Protein AF-A0A7G9YZ78-F1 (afdb_monom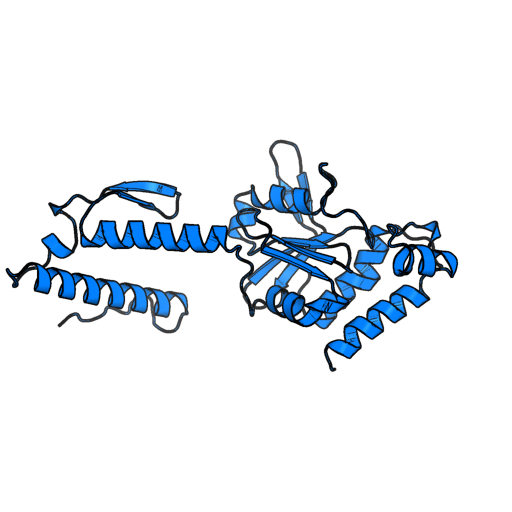er_lite)

pLDDT: mean 91.45, std 8.35, range [45.81, 98.75]

Sequence (256 aa):
MNPANIVDYLIKDIKERLTLDGKNKVFEEGKELRSEFMNEKVEPEAFTREFMIDKILDALRLEKLPEKSFETPSGYRSVDYGIKGKGHMFLIEAKPLNADLFEKGKEGAVNQIKGLFKLAEVKENYDFGVASDGLRWVFIDKRGKIVDDLKLVEDFEKIKEFSVGKERVVSAETEEEISKKFYDWYNALLHGGRYKDHKNKLKTVSEADCLVSNVRGVTDLDEKEQIAQVVMNRLIFIKFLQSKGIIGEDYTPIFV

Secondary structure (DSSP, 8-state):
--HHHHHHHHHHHHHHHB-HHHHIIIIIS-PPP-GGGBSS---HHHHHIIIIIHHHHHHHT-EEEPPEEEEETTEEEEESEEEEETTEEEEEEE-STT--TT-SSTT-HHHHHHHHTTSHHHHHH-SEEEEE-SSEEEEEETTS-EEEEEEHHHHHHHHHHHHTTSS----HHHHHHHHHHHHHHHHHHHH-EEEE-TTS-EEEE-TTTSHHHH--S---HHHHHHHHHHHHHHHHHHHHHHHTTSS-TT------

Organism: NCBI:txid2759912

Foldseek 3Di:
DPLLVQVVVLLVVVLVQFDPVLNCCCPVVLHFDDLNRGPHRDHQQVCLVPSFVVSLCVVLVKDWDPWDWDDDPVGIQIFPTWIDADVFIETEHEDGRSDQCVPVDCPRRLNSQLVLLVDPVCLVHHAWYWYDPSQWTFIAGSNSHTADIDGCNPQVVVVSCPRNVVDGRAHPVRVVVVVVQVVQVLCCQAQWDWGQDPVRDIDTDHRCRHQLNVDPPDDDSVVSSVVSVVVVVVVVVVVVCCVVVVDDPPDDDDDD

Structure (mmCIF, N/CA/C/O backbone):
data_AF-A0A7G9YZ78-F1
#
_entry.id   AF-A0A7G9YZ78-F1
#
loop_
_atom_site.group_PDB
_atom_site.id
_atom_site.type_symbol
_atom_site.label_atom_id
_atom_site.label_alt_id
_atom_site.label_comp_id
_atom_site.label_asym_id
_atom_site.label_entity_id
_atom_site.label_seq_id
_atom_site.pdbx_PDB_ins_code
_atom_site.Cartn_x
_atom_site.Cartn_y
_atom_site.Cartn_z
_atom_site.occupancy
_atom_site.B_iso_or_equiv
_atom_site.auth_seq_id
_atom_site.auth_comp_id
_atom_site.auth_asym_id
_atom_site.auth_atom_id
_atom_site.pdbx_PDB_model_num
ATOM 1 N N . MET A 1 1 ? -5.222 -24.140 7.555 1.00 45.81 1 MET A N 1
ATOM 2 C CA . MET A 1 1 ? -6.467 -23.420 7.896 1.00 45.81 1 MET A CA 1
ATOM 3 C C . MET A 1 1 ? -6.993 -22.770 6.632 1.00 45.81 1 MET A C 1
ATOM 5 O O . MET A 1 1 ? -6.192 -22.219 5.889 1.00 45.81 1 MET A O 1
ATOM 9 N N . ASN A 1 2 ? -8.289 -22.912 6.355 1.00 53.03 2 ASN A N 1
ATOM 10 C CA . ASN A 1 2 ? -8.950 -22.272 5.215 1.00 53.03 2 ASN A CA 1
ATOM 11 C C . ASN A 1 2 ? -9.023 -20.746 5.470 1.00 53.03 2 ASN A C 1
ATOM 13 O O . ASN A 1 2 ? -9.426 -20.387 6.575 1.00 53.03 2 ASN A O 1
ATOM 17 N N . PRO A 1 3 ? -8.639 -19.868 4.525 1.00 54.22 3 PRO A N 1
ATOM 18 C CA . PRO A 1 3 ? -8.661 -18.409 4.690 1.00 54.22 3 PRO A CA 1
ATOM 19 C C . PRO A 1 3 ? -9.992 -17.828 5.176 1.00 54.22 3 PRO A C 1
ATOM 21 O O . PRO A 1 3 ? -9.994 -16.997 6.074 1.00 54.22 3 PRO A O 1
ATOM 24 N N . ALA A 1 4 ? -11.127 -18.338 4.690 1.00 57.94 4 ALA A N 1
ATOM 25 C CA . ALA A 1 4 ? -12.450 -17.909 5.162 1.00 57.94 4 ALA A CA 1
ATOM 26 C C . ALA A 1 4 ? -12.633 -18.108 6.682 1.00 57.94 4 ALA A C 1
ATOM 28 O O . ALA A 1 4 ? -13.276 -17.315 7.355 1.00 57.94 4 ALA A O 1
ATOM 29 N N . ASN A 1 5 ? -11.978 -19.121 7.253 1.00 77.56 5 ASN A N 1
ATOM 30 C CA . ASN A 1 5 ? -12.105 -19.452 8.668 1.00 77.56 5 ASN A CA 1
ATOM 31 C C . ASN A 1 5 ? -11.335 -18.479 9.579 1.00 77.56 5 ASN A C 1
ATOM 33 O O . ASN A 1 5 ? -11.607 -18.425 10.774 1.00 77.56 5 ASN A O 1
ATOM 37 N N . ILE A 1 6 ? -10.360 -17.723 9.050 1.00 86.38 6 ILE A N 1
ATOM 38 C CA . ILE A 1 6 ? -9.589 -16.798 9.889 1.00 86.38 6 ILE A CA 1
ATOM 39 C C . ILE A 1 6 ? -10.306 -15.474 10.094 1.00 86.38 6 ILE A C 1
ATOM 41 O O . ILE A 1 6 ? -10.366 -14.993 11.220 1.00 86.38 6 ILE A O 1
ATOM 45 N N . VAL A 1 7 ? -10.883 -14.914 9.031 1.00 91.31 7 VAL A N 1
ATOM 46 C CA . VAL A 1 7 ? -11.595 -13.640 9.124 1.00 91.31 7 VAL A CA 1
ATOM 47 C C . VAL A 1 7 ? -12.834 -13.811 9.995 1.00 91.31 7 VAL A C 1
ATOM 49 O O . VAL A 1 7 ? -13.008 -13.050 10.941 1.00 91.31 7 VAL A O 1
ATOM 52 N N . ASP A 1 8 ? -13.619 -14.869 9.776 1.00 91.75 8 ASP A N 1
ATOM 53 C CA . ASP A 1 8 ? -14.795 -15.166 10.602 1.00 91.75 8 ASP A CA 1
ATOM 54 C C . ASP A 1 8 ? -14.437 -15.326 12.086 1.00 91.75 8 ASP A C 1
ATOM 56 O O . ASP A 1 8 ? -15.127 -14.796 12.961 1.00 91.75 8 ASP A O 1
ATOM 60 N N . TYR A 1 9 ? -13.331 -16.020 12.381 1.00 92.75 9 TYR A N 1
ATOM 61 C CA . TYR A 1 9 ? -12.838 -16.177 13.747 1.00 92.75 9 TYR A CA 1
ATOM 62 C C . TYR A 1 9 ? -12.438 -14.835 14.373 1.00 92.75 9 TYR A C 1
ATOM 64 O O . TYR A 1 9 ? -12.823 -14.562 15.508 1.00 92.75 9 TYR A O 1
ATOM 72 N N . LEU A 1 10 ? -11.708 -13.987 13.641 1.00 93.62 10 LEU A N 1
ATOM 73 C CA . LEU A 1 10 ? -11.282 -12.673 14.129 1.00 93.62 10 LEU A CA 1
ATOM 74 C C . LEU A 1 10 ? -12.476 -11.759 14.396 1.00 93.62 10 LEU A C 1
ATOM 76 O O . LEU A 1 10 ? -12.582 -11.187 15.477 1.00 93.62 10 LEU A O 1
ATOM 80 N N . ILE A 1 11 ? -13.421 -11.678 13.458 1.00 95.00 11 ILE A N 1
ATOM 81 C CA . ILE A 1 11 ? -14.634 -10.875 13.634 1.00 95.00 11 ILE A CA 1
ATOM 82 C C . ILE A 1 11 ? -15.436 -11.367 14.842 1.00 95.00 11 ILE A C 1
ATOM 84 O O . ILE A 1 11 ? -15.957 -10.556 15.613 1.00 95.00 11 ILE A O 1
ATOM 88 N N . LYS A 1 12 ? -15.522 -12.687 15.042 1.00 95.44 12 LYS A N 1
ATOM 89 C CA . LYS A 1 12 ? -16.182 -13.262 16.214 1.00 95.44 12 LYS A CA 1
ATOM 90 C C . LYS A 1 12 ? -15.465 -12.892 17.520 1.00 95.44 12 LYS A C 1
ATOM 92 O O . LYS A 1 12 ? -16.142 -12.433 18.438 1.00 95.44 12 LYS A O 1
ATOM 97 N N . ASP A 1 13 ? -14.141 -13.041 17.592 1.00 94.81 13 ASP A N 1
ATOM 98 C CA . ASP A 1 13 ? -13.341 -12.686 18.778 1.00 94.81 13 ASP A CA 1
ATOM 99 C C . ASP A 1 13 ? -13.491 -11.197 19.128 1.00 94.81 13 ASP A C 1
ATOM 101 O O . ASP A 1 13 ? -13.764 -10.855 20.278 1.00 94.81 13 ASP A O 1
ATOM 105 N N . ILE A 1 14 ? -13.439 -10.303 18.133 1.00 95.62 14 ILE A N 1
ATOM 106 C CA . ILE A 1 14 ? -13.679 -8.870 18.355 1.00 95.62 14 ILE A CA 1
ATOM 107 C C . ILE A 1 14 ? -15.070 -8.622 18.906 1.00 95.62 14 ILE A C 1
ATOM 109 O O . ILE A 1 14 ? -15.209 -7.909 19.898 1.00 95.62 14 ILE A O 1
ATOM 113 N N . LYS A 1 15 ? -16.106 -9.214 18.296 1.00 96.44 15 LYS A N 1
ATOM 114 C CA . LYS A 1 15 ? -17.472 -9.063 18.799 1.00 96.44 15 LYS A CA 1
ATOM 115 C C . LYS A 1 15 ? -17.529 -9.476 20.267 1.00 96.44 15 LYS A C 1
ATOM 117 O O . LYS A 1 15 ? -18.079 -8.728 21.063 1.00 96.44 15 LYS A O 1
ATOM 122 N N . GLU A 1 16 ? -16.943 -10.601 20.663 1.00 97.12 16 GLU A N 1
ATOM 123 C CA . GLU A 1 16 ? -16.943 -11.066 22.060 1.00 97.12 16 GLU A CA 1
ATOM 124 C C . GLU A 1 16 ? -16.272 -10.091 23.048 1.00 97.12 16 GLU A C 1
ATOM 126 O O . GLU A 1 16 ? -16.676 -10.040 24.212 1.00 97.12 16 GLU A O 1
ATOM 131 N N . ARG A 1 17 ? -15.341 -9.249 22.587 1.00 97.00 17 ARG A N 1
ATOM 132 C CA . ARG A 1 17 ? -14.672 -8.207 23.390 1.00 97.00 17 ARG A CA 1
ATOM 133 C C . ARG A 1 17 ? -15.463 -6.901 23.521 1.00 97.00 17 ARG A C 1
ATOM 135 O O . ARG A 1 17 ? -15.107 -6.054 24.343 1.00 97.00 17 ARG A O 1
ATOM 142 N N . LEU A 1 18 ? -16.535 -6.729 22.749 1.00 97.62 18 LEU A N 1
ATOM 143 C CA . LEU A 1 18 ? -17.398 -5.549 22.803 1.00 97.62 18 LEU A CA 1
ATOM 144 C C . LEU A 1 18 ? -18.625 -5.769 23.695 1.00 97.62 18 LEU A C 1
ATOM 146 O O . LEU A 1 18 ? -19.150 -6.884 23.822 1.00 97.62 18 LEU A O 1
ATOM 150 N N . THR A 1 19 ? -19.130 -4.669 24.253 1.00 97.81 19 THR A N 1
ATOM 151 C CA . THR A 1 19 ? -20.426 -4.647 24.939 1.00 97.81 19 THR A CA 1
ATOM 152 C C . THR A 1 19 ? -21.557 -4.908 23.941 1.00 97.81 19 THR A C 1
ATOM 154 O O . THR A 1 19 ? -21.369 -4.829 22.726 1.00 97.81 19 THR A O 1
ATOM 157 N N . LEU A 1 20 ? -22.767 -5.214 24.423 1.00 97.00 20 LEU A N 1
ATOM 158 C CA . LEU A 1 20 ? -23.914 -5.412 23.527 1.00 97.00 20 LEU A CA 1
ATOM 159 C C . LEU A 1 20 ? -24.206 -4.161 22.677 1.00 97.00 20 LEU A C 1
ATOM 161 O O . LEU A 1 20 ? -24.428 -4.287 21.475 1.00 97.00 20 LEU A O 1
ATOM 165 N N . ASP A 1 21 ? -24.161 -2.973 23.289 1.00 96.56 21 ASP A N 1
ATOM 166 C CA . ASP A 1 21 ? -24.306 -1.705 22.564 1.00 96.56 21 ASP A CA 1
ATOM 167 C C . ASP A 1 21 ? -23.128 -1.485 21.608 1.00 96.56 21 ASP A C 1
ATOM 169 O O . ASP A 1 21 ? -23.342 -1.201 20.435 1.00 96.56 21 ASP A O 1
ATOM 173 N N . GLY A 1 22 ? -21.893 -1.738 22.056 1.00 97.31 22 GLY A N 1
ATOM 174 C CA . GLY A 1 22 ? -20.693 -1.619 21.229 1.00 97.31 22 GLY A CA 1
ATOM 175 C C . GLY A 1 22 ? -20.724 -2.489 19.971 1.00 97.31 22 GLY A C 1
ATOM 176 O O . GLY A 1 22 ? -20.405 -2.006 18.887 1.00 97.31 22 GLY A O 1
ATOM 177 N N . LYS A 1 23 ? -21.186 -3.743 20.081 1.00 97.62 23 LYS A N 1
ATOM 178 C CA . LYS A 1 23 ? -21.400 -4.637 18.927 1.00 97.62 23 LYS A CA 1
ATOM 179 C C . LYS A 1 23 ? -22.326 -4.000 17.896 1.00 97.62 23 LYS A C 1
ATOM 181 O O . LYS A 1 23 ? -21.983 -3.971 16.719 1.00 97.62 23 LYS A O 1
ATOM 186 N N . ASN A 1 24 ? -23.473 -3.490 18.342 1.00 97.50 24 ASN A N 1
ATOM 187 C CA . ASN A 1 24 ? -24.462 -2.861 17.472 1.00 97.50 24 ASN A CA 1
ATOM 188 C C . ASN A 1 24 ? -23.897 -1.578 16.836 1.00 97.50 24 ASN A C 1
ATOM 190 O O . ASN A 1 24 ? -23.944 -1.399 15.622 1.00 97.50 24 ASN A O 1
ATOM 194 N N . LYS A 1 25 ? -23.267 -0.719 17.644 1.00 97.81 25 LYS A N 1
ATOM 195 C CA . LYS A 1 25 ? -22.664 0.544 17.200 1.00 97.81 25 LYS A CA 1
ATOM 196 C C . LYS A 1 25 ? -21.584 0.326 16.139 1.00 97.81 25 LYS A C 1
ATOM 198 O O . LYS A 1 25 ? -21.589 1.025 15.134 1.00 97.81 25 LYS A O 1
ATOM 203 N N . VAL A 1 26 ? -20.684 -0.634 16.342 1.00 97.44 26 VAL A N 1
ATOM 204 C CA . VAL A 1 26 ? -19.541 -0.874 15.447 1.00 97.44 26 VAL A CA 1
ATOM 205 C C . VAL A 1 26 ? -19.944 -1.689 14.216 1.00 97.44 26 VAL A C 1
ATOM 207 O O . VAL A 1 26 ? -19.599 -1.309 13.104 1.00 97.44 26 VAL A O 1
ATOM 210 N N . PHE A 1 27 ? -20.677 -2.794 14.376 1.00 96.06 27 PHE A N 1
ATOM 211 C CA . PHE A 1 27 ? -20.904 -3.736 13.270 1.00 96.06 27 PHE A CA 1
ATOM 212 C C . PHE A 1 27 ? -22.217 -3.535 12.510 1.00 96.06 27 PHE A C 1
ATOM 214 O O . PHE A 1 27 ? -22.279 -3.920 11.347 1.00 96.06 27 PHE A O 1
ATOM 221 N N . GLU A 1 28 ? -23.239 -2.940 13.128 1.00 94.50 28 GLU A N 1
ATOM 222 C CA . GLU A 1 28 ? -24.536 -2.708 12.474 1.00 94.50 28 GLU A CA 1
ATOM 223 C C . GLU A 1 28 ? -24.705 -1.233 12.072 1.00 94.50 28 GLU A C 1
ATOM 225 O O . GLU A 1 28 ? -25.152 -0.933 10.968 1.00 94.50 28 GLU A O 1
ATOM 230 N N . GLU A 1 29 ? -24.309 -0.293 12.941 1.00 96.56 29 GLU A N 1
ATOM 231 C CA . GLU A 1 29 ? -24.371 1.153 12.659 1.00 96.56 29 GLU A CA 1
ATOM 232 C C . GLU A 1 29 ? -23.099 1.703 11.983 1.00 96.56 29 GLU A C 1
ATOM 234 O O . GLU A 1 29 ? -23.108 2.851 11.538 1.00 96.56 29 GLU A O 1
ATOM 239 N N . GLY A 1 30 ? -22.008 0.928 11.923 1.00 96.44 30 GLY A N 1
ATOM 240 C CA . GLY A 1 30 ? -20.748 1.340 11.290 1.00 96.44 30 GLY A CA 1
ATOM 241 C C . GLY A 1 30 ? -20.032 2.504 11.986 1.00 96.44 30 GLY A C 1
ATOM 242 O O . GLY A 1 30 ? -19.332 3.274 11.333 1.00 96.44 30 GLY A O 1
ATOM 243 N N . LYS A 1 31 ? -20.232 2.691 13.296 1.00 97.81 31 LYS A N 1
ATOM 244 C CA . LYS A 1 31 ? -19.589 3.772 14.056 1.00 97.81 31 LYS A CA 1
ATOM 245 C C . LYS A 1 31 ? -18.152 3.435 14.414 1.00 97.81 31 LYS A C 1
ATOM 247 O O . LYS A 1 31 ? -17.838 2.285 14.722 1.00 97.81 31 LYS A O 1
ATOM 252 N N . GLU A 1 32 ? -17.325 4.478 14.444 1.00 97.94 32 GLU A N 1
ATOM 253 C CA . GLU A 1 32 ? -15.954 4.416 14.944 1.00 97.94 32 GLU A CA 1
ATOM 254 C C . GLU A 1 32 ? -15.917 3.857 16.370 1.00 97.94 32 GLU A C 1
ATOM 256 O O . GLU A 1 32 ? -16.711 4.262 17.230 1.00 97.94 32 GLU A O 1
ATOM 261 N N . LEU A 1 33 ? -15.002 2.921 16.615 1.00 98.00 33 LEU A N 1
ATOM 262 C CA . LEU A 1 33 ? -14.815 2.310 17.922 1.00 98.00 33 LEU A CA 1
ATOM 263 C C . LEU A 1 33 ? -14.419 3.356 18.967 1.0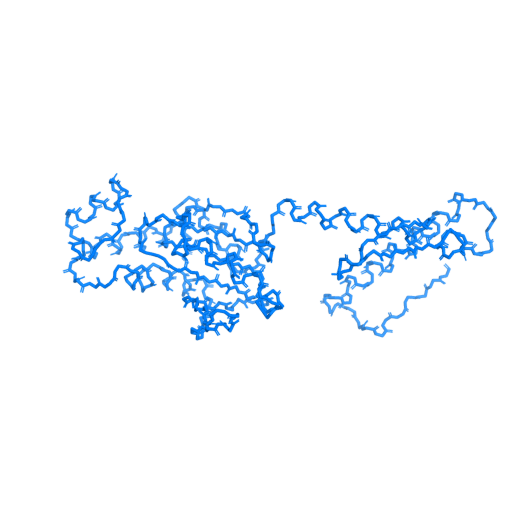0 98.00 33 LEU A C 1
ATOM 265 O O . LEU A 1 33 ? -13.497 4.144 18.785 1.00 98.00 33 LEU A O 1
ATOM 269 N N . ARG A 1 34 ? -15.086 3.305 20.121 1.00 97.25 34 ARG A N 1
ATOM 270 C CA . ARG A 1 34 ? -14.794 4.145 21.284 1.00 97.25 34 ARG A CA 1
ATOM 271 C C . ARG A 1 34 ? -14.525 3.286 22.505 1.00 97.25 34 ARG A C 1
ATOM 273 O O . ARG A 1 34 ? -15.016 2.164 22.601 1.00 97.25 34 ARG A O 1
ATOM 280 N N . SER A 1 35 ? -13.808 3.848 23.478 1.00 96.81 35 SER A N 1
ATOM 281 C CA . SER A 1 35 ? -13.437 3.133 24.708 1.00 96.81 35 SER A CA 1
ATOM 282 C C . SER A 1 35 ? -14.644 2.556 25.463 1.00 96.81 35 SER A C 1
ATOM 284 O O . SER A 1 35 ? -14.588 1.459 26.007 1.00 96.81 35 SER A O 1
ATOM 286 N N . GLU A 1 36 ? -15.777 3.259 25.430 1.00 96.69 36 GLU A N 1
ATOM 287 C CA . GLU A 1 36 ? -17.041 2.850 26.059 1.00 96.69 36 GLU A CA 1
ATOM 288 C C . GLU A 1 36 ? -17.757 1.671 25.375 1.00 96.69 36 GLU A C 1
ATOM 290 O O . GLU A 1 36 ? -18.645 1.066 25.974 1.00 96.69 36 GLU A O 1
ATOM 295 N N . PHE A 1 37 ? -17.373 1.319 24.145 1.00 97.56 37 PHE A N 1
ATOM 296 C CA . PHE A 1 37 ? -17.963 0.198 23.404 1.00 97.56 37 PHE A CA 1
ATOM 297 C C . PHE A 1 37 ? -17.329 -1.149 23.774 1.00 97.56 37 PHE A C 1
ATOM 299 O O . PHE A 1 37 ? -17.859 -2.198 23.407 1.00 97.56 37 PHE A O 1
ATOM 306 N N . MET A 1 38 ? -16.216 -1.138 24.508 1.00 97.31 38 MET A N 1
ATOM 307 C CA . MET A 1 38 ? -15.443 -2.325 24.868 1.00 97.31 38 MET A CA 1
ATOM 308 C C . MET A 1 38 ? -15.801 -2.824 26.269 1.00 97.31 38 MET A C 1
ATOM 310 O O . MET A 1 38 ? -16.121 -2.033 27.157 1.00 97.31 38 MET A O 1
ATOM 314 N N . ASN A 1 39 ? -15.744 -4.144 26.475 1.00 95.69 39 ASN A N 1
ATOM 315 C CA . ASN A 1 39 ? -15.960 -4.740 27.800 1.00 95.69 39 ASN A CA 1
ATOM 316 C C . ASN A 1 39 ? -14.870 -4.300 28.786 1.00 95.69 39 ASN A C 1
ATOM 318 O O . ASN A 1 39 ? -15.157 -3.986 29.941 1.00 95.69 39 ASN A O 1
ATOM 322 N N . GLU A 1 40 ? -13.630 -4.232 28.303 1.00 94.25 40 GLU A N 1
ATOM 323 C CA . GLU A 1 40 ? -12.493 -3.657 29.013 1.00 94.25 40 GLU A CA 1
ATOM 324 C C . GLU A 1 40 ? -12.114 -2.334 28.353 1.00 94.25 40 GLU A C 1
ATOM 326 O O . GLU A 1 40 ? -11.885 -2.268 27.145 1.00 94.25 40 GLU A O 1
ATOM 331 N N . LYS A 1 41 ? -12.069 -1.260 29.146 1.00 92.38 41 LYS A N 1
ATOM 332 C CA . LYS A 1 41 ? -11.741 0.069 28.629 1.00 92.38 41 LYS A CA 1
ATOM 333 C C . LYS A 1 41 ? -10.263 0.141 28.278 1.00 92.38 41 LYS A C 1
ATOM 335 O O . LYS A 1 41 ? -9.416 0.264 29.160 1.00 92.38 41 LYS A O 1
ATOM 340 N N . VAL A 1 42 ? -9.990 0.130 26.984 1.00 94.56 42 VAL A N 1
ATOM 341 C CA . VAL A 1 42 ? -8.672 0.382 26.405 1.00 94.56 42 VAL A CA 1
ATOM 342 C C . VAL A 1 42 ? -8.750 1.548 25.421 1.00 94.56 42 VAL A C 1
ATOM 344 O O . VAL A 1 42 ? -9.834 2.078 25.140 1.00 94.56 42 VAL A O 1
ATOM 347 N N . GLU A 1 43 ? -7.595 1.995 24.946 1.00 97.19 43 GLU A N 1
ATOM 348 C CA . GLU A 1 43 ? -7.510 2.982 23.875 1.00 97.19 43 GLU A CA 1
ATOM 349 C C . GLU A 1 43 ? -7.959 2.318 22.543 1.00 97.19 43 GLU A C 1
ATOM 351 O O . GLU A 1 43 ? -7.541 1.189 22.265 1.00 97.19 43 GLU A O 1
ATOM 356 N N . PRO A 1 44 ? -8.888 2.920 21.769 1.00 97.56 44 PRO A N 1
ATOM 357 C CA . PRO A 1 44 ? -9.483 2.273 20.591 1.00 97.56 44 PRO A CA 1
ATOM 358 C C . PRO A 1 44 ? -8.510 1.882 19.468 1.00 97.56 44 PRO A C 1
ATOM 360 O O . PRO A 1 44 ? -8.719 0.861 18.801 1.00 97.56 44 PRO A O 1
ATOM 363 N N . GLU A 1 45 ? -7.458 2.663 19.235 1.00 96.50 45 GLU A N 1
ATOM 364 C CA . GLU A 1 45 ? -6.442 2.343 18.234 1.00 96.50 45 GLU A CA 1
ATOM 365 C C . GLU A 1 45 ? -5.601 1.143 18.688 1.00 96.50 45 GLU A C 1
ATOM 367 O O . GLU A 1 45 ? -5.460 0.175 17.941 1.00 96.50 45 GLU A O 1
ATOM 372 N N . ALA A 1 46 ? -5.157 1.121 19.946 1.00 96.31 46 ALA A N 1
ATOM 373 C CA . ALA A 1 46 ? -4.450 0.009 20.574 1.00 96.31 46 ALA A CA 1
ATOM 374 C C . ALA A 1 46 ? -5.273 -1.285 20.534 1.00 96.31 46 ALA A C 1
ATOM 376 O O . ALA A 1 46 ? -4.733 -2.346 20.219 1.00 96.31 46 ALA A O 1
ATOM 377 N N . PHE A 1 47 ? -6.588 -1.203 20.762 1.00 97.56 47 PHE A N 1
ATOM 378 C CA . PHE A 1 47 ? -7.489 -2.345 20.586 1.00 97.56 47 PHE A CA 1
ATOM 379 C C . PHE A 1 47 ? -7.449 -2.884 19.152 1.00 97.56 47 PHE A C 1
ATOM 381 O O . PHE A 1 47 ? -7.321 -4.088 18.926 1.00 97.56 47 PHE A O 1
ATOM 388 N N . THR A 1 48 ? -7.547 -1.990 18.170 1.00 97.56 48 THR A N 1
ATOM 389 C CA . THR A 1 48 ? -7.547 -2.365 16.751 1.00 97.56 48 THR A CA 1
ATOM 390 C C . THR A 1 48 ? -6.216 -2.995 16.349 1.00 97.56 48 THR A C 1
ATOM 392 O O . THR A 1 48 ? -6.170 -4.028 15.678 1.00 97.56 48 THR A O 1
ATOM 395 N N . ARG A 1 49 ? -5.119 -2.420 16.830 1.00 96.31 49 ARG A N 1
ATOM 396 C CA . ARG A 1 49 ? -3.767 -2.934 16.650 1.00 96.31 49 ARG A CA 1
ATOM 397 C C . ARG A 1 49 ? -3.615 -4.345 17.212 1.00 96.31 49 ARG A C 1
ATOM 399 O O . ARG A 1 49 ? -3.284 -5.260 16.465 1.00 96.31 49 ARG A O 1
ATOM 406 N N . GLU A 1 50 ? -3.922 -4.545 18.491 1.00 95.88 50 GLU A N 1
ATOM 407 C CA . GLU A 1 50 ? -3.689 -5.812 19.194 1.00 95.88 50 GLU A CA 1
ATOM 408 C C . GLU A 1 50 ? -4.601 -6.951 18.714 1.00 95.88 50 GLU A C 1
ATOM 410 O O . GLU A 1 50 ? -4.153 -8.090 18.526 1.00 95.88 50 GLU A O 1
ATOM 415 N N . PHE A 1 51 ? -5.890 -6.664 18.528 1.00 95.88 51 PHE A N 1
ATOM 416 C CA . PHE A 1 51 ? -6.890 -7.708 18.305 1.00 95.88 51 PHE A CA 1
ATOM 417 C C . PHE A 1 51 ? -7.253 -7.911 16.831 1.00 95.88 51 PHE A C 1
ATOM 419 O O . PHE A 1 51 ? -7.783 -8.969 16.497 1.00 95.88 51 PHE A O 1
ATOM 426 N N . MET A 1 52 ? -6.923 -6.966 15.942 1.00 95.12 52 MET A N 1
ATOM 427 C CA . MET A 1 52 ? -7.134 -7.113 14.496 1.00 95.12 52 MET A CA 1
ATOM 428 C C . MET A 1 52 ? -5.825 -7.167 13.720 1.00 95.12 52 MET A C 1
ATOM 430 O O . MET A 1 52 ? -5.478 -8.219 13.179 1.00 95.12 52 MET A O 1
ATOM 434 N N . ILE A 1 53 ? -5.099 -6.049 13.651 1.00 96.44 53 ILE A N 1
ATOM 435 C CA . ILE A 1 53 ? -3.954 -5.909 12.741 1.00 96.44 53 ILE A CA 1
ATOM 436 C C . ILE A 1 53 ? -2.865 -6.919 13.102 1.00 96.44 53 ILE A C 1
ATOM 438 O O . ILE A 1 53 ? -2.457 -7.705 12.249 1.00 96.44 53 ILE A O 1
ATOM 442 N N . ASP A 1 54 ? -2.462 -6.989 14.369 1.00 95.56 54 ASP A N 1
ATOM 443 C CA . ASP A 1 54 ? -1.434 -7.916 14.836 1.00 95.56 54 ASP A CA 1
ATOM 444 C C . ASP A 1 54 ? -1.802 -9.374 14.551 1.00 95.56 54 ASP A C 1
ATOM 446 O O . ASP A 1 54 ? -0.960 -10.138 14.084 1.00 95.56 54 ASP A O 1
ATOM 450 N N . LYS A 1 55 ? -3.070 -9.757 14.748 1.00 95.06 55 LYS A N 1
ATOM 451 C CA . LYS A 1 55 ? -3.534 -11.124 14.475 1.00 95.06 55 LYS A CA 1
ATOM 452 C C . LYS A 1 55 ? -3.494 -11.469 12.989 1.00 95.06 55 LYS A C 1
ATOM 454 O O . LYS A 1 55 ? -3.136 -12.594 12.638 1.00 95.06 55 LYS A O 1
ATOM 459 N N . ILE A 1 56 ? -3.836 -10.517 12.119 1.00 94.62 56 ILE A N 1
ATOM 460 C CA . ILE A 1 56 ? -3.730 -10.682 10.664 1.00 94.62 56 ILE A CA 1
ATOM 461 C C . ILE A 1 56 ? -2.258 -10.830 10.270 1.00 94.62 56 ILE A C 1
ATOM 463 O O . ILE A 1 56 ? -1.905 -11.775 9.567 1.00 94.62 56 ILE A O 1
ATOM 467 N N . LEU A 1 57 ? -1.383 -9.951 10.761 1.00 94.56 57 LEU A N 1
ATOM 468 C CA . LEU A 1 57 ? 0.051 -10.000 10.470 1.00 94.56 57 LEU A CA 1
ATOM 469 C C . LEU A 1 57 ? 0.689 -11.319 10.933 1.00 94.56 57 LEU A C 1
ATOM 471 O O . LEU A 1 57 ? 1.419 -11.950 10.163 1.00 94.56 57 LEU A O 1
ATOM 475 N N . ASP A 1 58 ? 0.357 -11.775 12.142 1.00 93.19 58 ASP A N 1
ATOM 476 C CA . ASP A 1 58 ? 0.827 -13.046 12.701 1.00 93.19 58 ASP A CA 1
ATOM 477 C C . ASP A 1 58 ? 0.350 -14.234 11.849 1.00 93.19 58 ASP A C 1
ATOM 479 O O . ASP A 1 58 ? 1.123 -15.142 11.526 1.00 93.19 58 ASP A O 1
ATOM 483 N N . ALA A 1 59 ? -0.913 -14.214 11.415 1.00 91.94 59 ALA A N 1
ATOM 484 C CA . ALA A 1 59 ? -1.475 -15.248 10.554 1.00 91.94 59 ALA A CA 1
ATOM 485 C C . ALA A 1 59 ? -0.818 -15.311 9.170 1.00 91.94 59 ALA A C 1
ATOM 487 O O . ALA A 1 59 ? -0.614 -16.400 8.620 1.00 91.94 59 ALA A O 1
ATOM 488 N N . LEU A 1 60 ? -0.464 -14.148 8.621 1.00 91.94 60 LEU A N 1
ATOM 489 C CA . LEU A 1 60 ? 0.283 -14.016 7.372 1.00 91.94 60 LEU A CA 1
ATOM 490 C C . LEU A 1 60 ? 1.786 -14.291 7.549 1.00 91.94 60 LEU A C 1
ATOM 492 O O . LEU A 1 60 ? 2.505 -14.391 6.553 1.00 91.94 60 LEU A O 1
ATOM 496 N N . ARG A 1 61 ? 2.247 -14.497 8.793 1.00 92.50 61 ARG A N 1
ATOM 497 C CA . ARG A 1 61 ? 3.646 -14.754 9.171 1.00 92.50 61 ARG A CA 1
ATOM 498 C C . ARG A 1 61 ? 4.583 -13.631 8.728 1.00 92.50 61 ARG A C 1
ATOM 500 O O . ARG A 1 61 ? 5.670 -13.894 8.207 1.00 92.50 61 ARG A O 1
ATOM 507 N N . LEU A 1 62 ? 4.132 -12.394 8.899 1.00 93.81 62 LEU A N 1
ATOM 508 C CA . LEU A 1 62 ? 4.886 -11.196 8.551 1.00 93.81 62 LEU A CA 1
ATOM 509 C C . LEU A 1 62 ? 5.730 -10.732 9.742 1.00 93.81 62 LEU A C 1
ATOM 511 O O . LEU A 1 62 ? 5.280 -10.759 10.885 1.00 93.81 62 LEU A O 1
ATOM 515 N N . GLU A 1 63 ? 6.972 -10.323 9.481 1.00 93.81 63 GLU A N 1
ATOM 516 C CA . GLU A 1 63 ? 7.884 -9.836 10.518 1.00 93.81 63 GLU A CA 1
ATOM 517 C C . GLU A 1 63 ? 7.546 -8.372 10.835 1.00 93.81 63 GLU A C 1
ATOM 519 O O . GLU A 1 63 ? 7.694 -7.496 9.979 1.00 93.81 63 GLU A O 1
ATOM 524 N N . LYS A 1 64 ? 7.090 -8.108 12.065 1.00 93.50 64 LYS A N 1
ATOM 525 C CA . LYS A 1 64 ? 6.908 -6.748 12.587 1.00 93.50 64 LYS A CA 1
ATOM 526 C C . LYS A 1 64 ? 8.272 -6.169 12.955 1.00 93.50 64 LYS A C 1
ATOM 528 O O . LYS A 1 64 ? 9.009 -6.753 13.748 1.00 93.50 64 LYS A O 1
ATOM 533 N N . LEU A 1 65 ? 8.601 -5.025 12.376 1.00 88.31 65 LEU A N 1
ATOM 534 C CA . LEU A 1 65 ? 9.773 -4.233 12.722 1.00 88.31 65 LEU A CA 1
ATOM 535 C C . LEU A 1 65 ? 9.420 -3.287 13.878 1.00 88.31 65 LEU A C 1
ATOM 537 O O . LEU A 1 65 ? 8.243 -2.968 14.063 1.00 88.31 65 LEU A O 1
ATOM 541 N N . PRO A 1 66 ? 10.417 -2.814 14.645 1.00 78.62 66 PRO A N 1
ATOM 542 C CA . PRO A 1 66 ? 10.195 -1.782 15.650 1.00 78.62 66 PRO A CA 1
ATOM 543 C C . PRO A 1 66 ? 9.516 -0.544 15.054 1.00 78.62 66 PRO A C 1
ATOM 545 O O . PRO A 1 66 ? 9.725 -0.231 13.876 1.00 78.62 66 PRO A O 1
ATOM 548 N N . GLU A 1 67 ? 8.748 0.168 15.883 1.00 76.25 67 GLU A N 1
ATOM 549 C CA . GLU A 1 67 ? 8.180 1.467 15.518 1.00 76.25 67 GLU A CA 1
ATOM 550 C C . GLU A 1 67 ? 9.290 2.370 14.973 1.00 76.25 67 GLU A C 1
ATOM 552 O O . GLU A 1 67 ? 10.396 2.430 15.526 1.00 76.25 67 GLU A O 1
ATOM 557 N N . LYS A 1 68 ? 9.007 3.046 13.859 1.00 77.81 68 LYS A N 1
ATOM 558 C CA . LYS A 1 68 ? 9.993 3.880 13.184 1.00 77.81 68 LYS A CA 1
ATOM 559 C C . LYS A 1 68 ? 9.486 5.307 13.074 1.00 77.81 68 LYS A C 1
ATOM 561 O O . LYS A 1 68 ? 8.440 5.566 12.487 1.00 77.81 68 LYS A O 1
ATOM 566 N N . SER A 1 69 ? 10.279 6.233 13.597 1.00 84.50 69 SER A N 1
ATOM 567 C CA . SER A 1 69 ? 10.095 7.663 13.384 1.00 84.50 69 SER A CA 1
ATOM 568 C C . SER A 1 69 ? 11.042 8.141 12.293 1.00 84.50 69 SER A C 1
ATOM 570 O O . SER A 1 69 ? 12.227 7.811 12.292 1.00 84.50 69 SER A O 1
ATOM 572 N N . PHE A 1 70 ? 10.521 8.943 11.375 1.00 85.56 70 PHE A N 1
ATOM 573 C CA . PHE A 1 70 ? 11.279 9.543 10.289 1.00 85.56 70 PHE A CA 1
ATOM 574 C C . PHE A 1 70 ? 11.449 11.037 10.535 1.00 85.56 70 PHE A C 1
ATOM 576 O O . PHE A 1 70 ? 10.481 11.738 10.850 1.00 85.56 70 PHE A O 1
ATOM 583 N N . GLU A 1 71 ? 12.671 11.533 10.362 1.00 82.06 71 GLU A N 1
ATOM 584 C CA . GLU A 1 71 ? 12.950 12.964 10.417 1.00 82.06 71 GLU A CA 1
ATOM 585 C C . GLU A 1 71 ? 12.267 13.703 9.264 1.00 82.06 71 GLU A C 1
ATOM 587 O O . GLU A 1 71 ? 12.252 13.277 8.106 1.00 82.06 71 GLU A O 1
ATOM 592 N N . THR A 1 72 ? 11.704 14.860 9.587 1.00 78.19 72 THR A N 1
ATOM 593 C CA . THR A 1 72 ? 11.106 15.786 8.631 1.00 78.19 72 THR A CA 1
ATOM 594 C C . THR A 1 72 ? 11.552 17.214 8.943 1.00 78.19 72 THR A C 1
ATOM 596 O O . THR A 1 72 ? 11.897 17.514 10.086 1.00 78.19 72 THR A O 1
ATOM 599 N N . PRO A 1 73 ? 11.458 18.157 7.985 1.00 74.81 73 PRO A N 1
ATOM 600 C CA . PRO A 1 73 ? 11.766 19.565 8.253 1.00 74.81 73 PRO A CA 1
ATOM 601 C C . PRO A 1 73 ? 10.944 20.197 9.392 1.00 74.81 73 PRO A C 1
ATOM 603 O O . PRO A 1 73 ? 11.322 21.240 9.910 1.00 74.81 73 PRO A O 1
ATOM 606 N N . SER A 1 74 ? 9.807 19.595 9.761 1.00 75.75 74 SER A N 1
ATOM 607 C CA . SER A 1 74 ? 8.876 20.089 10.784 1.00 75.75 74 SER A CA 1
ATOM 608 C C . SER A 1 74 ? 8.861 19.262 12.079 1.00 75.75 74 SER A C 1
ATOM 610 O O . SER A 1 74 ? 7.948 19.441 12.880 1.00 75.75 74 SER A O 1
ATOM 612 N N . GLY A 1 75 ? 9.807 18.337 12.273 1.00 82.69 75 GLY A N 1
ATOM 613 C CA . GLY A 1 75 ? 9.842 17.419 13.419 1.00 82.69 75 GLY A CA 1
ATOM 614 C C . GLY A 1 75 ? 9.926 15.963 12.970 1.00 82.69 75 GLY A C 1
ATOM 615 O O . GLY A 1 75 ? 10.607 15.663 11.996 1.00 82.69 75 GLY A O 1
ATOM 616 N N . TYR A 1 76 ? 9.196 15.063 13.620 1.00 82.81 76 TYR A N 1
ATOM 617 C CA . TYR A 1 76 ? 9.208 13.634 13.297 1.00 82.81 76 TYR A CA 1
ATOM 618 C C . TYR A 1 76 ? 7.846 13.156 12.797 1.00 82.81 76 TYR A C 1
ATOM 620 O O . TYR A 1 76 ? 6.810 13.725 13.141 1.00 82.81 76 TYR A O 1
ATOM 628 N N . ARG A 1 77 ? 7.848 12.100 11.983 1.00 84.44 77 ARG A N 1
ATOM 629 C CA . ARG A 1 77 ? 6.651 11.324 11.642 1.00 84.44 77 ARG A CA 1
ATOM 630 C C . ARG A 1 77 ? 6.867 9.876 12.047 1.00 84.44 77 ARG A C 1
ATOM 632 O O . ARG A 1 77 ? 7.738 9.230 11.473 1.00 84.44 77 ARG A O 1
ATOM 639 N N . SER A 1 78 ? 6.097 9.398 13.014 1.00 86.56 78 SER A N 1
ATOM 640 C CA . SER A 1 78 ? 6.026 7.972 13.336 1.00 86.56 78 SER A CA 1
ATOM 641 C C . SER A 1 78 ? 5.049 7.258 12.410 1.00 86.56 78 SER A C 1
ATOM 643 O O . SER A 1 78 ? 4.240 7.900 11.738 1.00 86.56 78 SER A O 1
ATOM 645 N N . VAL A 1 79 ? 5.178 5.938 12.367 1.00 92.69 79 VAL A N 1
ATOM 646 C CA . VAL A 1 79 ? 4.229 5.017 11.748 1.00 92.69 79 VAL A CA 1
ATOM 647 C C . VAL A 1 79 ? 4.107 3.797 12.645 1.00 92.69 79 VAL A C 1
ATOM 649 O O . VAL A 1 79 ? 5.123 3.334 13.174 1.00 92.69 79 VAL A O 1
ATOM 652 N N . ASP A 1 80 ? 2.893 3.281 12.813 1.00 93.06 80 ASP A N 1
ATOM 653 C CA . ASP A 1 80 ? 2.622 2.211 13.779 1.00 93.06 80 ASP A CA 1
ATOM 654 C C . ASP A 1 80 ? 3.400 0.931 13.490 1.00 93.06 80 ASP A C 1
ATOM 656 O O . ASP A 1 80 ? 3.872 0.257 14.409 1.00 93.06 80 ASP A O 1
ATOM 660 N N . TYR A 1 81 ? 3.545 0.596 12.205 1.00 94.12 81 TYR A N 1
ATOM 661 C CA . TYR A 1 81 ? 4.217 -0.623 11.784 1.00 94.12 81 TYR A CA 1
ATOM 662 C C . TYR A 1 81 ? 5.173 -0.386 10.624 1.00 94.12 81 TYR A C 1
ATOM 664 O O . TYR A 1 81 ? 4.798 0.125 9.566 1.00 94.12 81 TYR A O 1
ATOM 672 N N . GLY A 1 82 ? 6.394 -0.894 10.780 1.00 95.50 82 GLY A N 1
ATOM 673 C CA . GLY A 1 82 ? 7.190 -1.372 9.657 1.00 95.50 82 GLY A CA 1
ATOM 674 C C . GLY A 1 82 ? 7.014 -2.879 9.527 1.00 95.50 82 GLY A C 1
ATOM 675 O O . GLY A 1 82 ? 7.151 -3.599 10.510 1.00 95.50 82 GLY A O 1
ATOM 676 N N . ILE A 1 83 ? 6.727 -3.373 8.330 1.00 95.69 83 ILE A N 1
ATOM 677 C CA . ILE A 1 83 ? 6.537 -4.798 8.068 1.00 95.69 83 ILE A CA 1
ATOM 678 C C . ILE A 1 83 ? 7.582 -5.280 7.078 1.00 95.69 83 ILE A C 1
ATOM 680 O O . ILE A 1 83 ? 7.857 -4.627 6.070 1.00 95.69 83 ILE A O 1
ATOM 684 N N . LYS A 1 84 ? 8.140 -6.455 7.354 1.00 92.31 84 LYS A N 1
ATOM 685 C CA . LYS A 1 84 ? 9.063 -7.151 6.470 1.00 92.31 84 LYS A CA 1
ATOM 686 C C . LYS A 1 84 ? 8.474 -8.497 6.060 1.00 92.31 84 LYS A C 1
ATOM 688 O O . LYS A 1 84 ? 8.253 -9.393 6.875 1.00 92.31 84 LYS A O 1
ATOM 693 N N . GLY A 1 85 ? 8.208 -8.619 4.766 1.00 83.69 85 GLY A N 1
ATOM 694 C CA . GLY A 1 85 ? 7.833 -9.867 4.119 1.00 83.69 85 GLY A CA 1
ATOM 695 C C . GLY A 1 85 ? 9.040 -10.545 3.470 1.00 83.69 85 GLY A C 1
ATOM 696 O O . GLY A 1 85 ? 10.190 -10.114 3.596 1.00 83.69 85 GLY A O 1
ATOM 697 N N . LYS A 1 86 ? 8.796 -11.626 2.722 1.00 78.75 86 LYS A N 1
ATOM 698 C CA . LYS A 1 86 ? 9.850 -12.265 1.920 1.00 78.75 86 LYS A CA 1
ATOM 699 C C . LYS A 1 86 ? 10.227 -11.359 0.746 1.00 78.75 86 LYS A C 1
ATOM 701 O O . LYS A 1 86 ? 9.537 -11.339 -0.267 1.00 78.75 86 LYS A O 1
ATOM 706 N N . GLY A 1 87 ? 11.327 -10.623 0.894 1.00 80.06 87 GLY A N 1
ATOM 707 C CA . GLY A 1 87 ? 11.918 -9.809 -0.173 1.00 80.06 87 GLY A CA 1
ATOM 708 C C . GLY A 1 87 ? 11.209 -8.483 -0.463 1.00 80.06 87 GLY A C 1
ATOM 709 O O . GLY A 1 87 ? 11.447 -7.914 -1.521 1.00 80.06 87 GLY A O 1
ATOM 710 N N . HIS A 1 88 ? 10.349 -8.007 0.439 1.00 89.00 88 HIS A N 1
ATOM 711 C CA . HIS A 1 88 ? 9.697 -6.700 0.339 1.00 89.00 88 HIS A CA 1
ATOM 712 C C . HIS A 1 88 ? 9.405 -6.146 1.739 1.00 89.00 88 HIS A C 1
ATOM 714 O O . HIS A 1 88 ? 9.310 -6.905 2.711 1.00 89.00 88 HIS A O 1
ATOM 720 N N . MET A 1 89 ? 9.278 -4.828 1.845 1.00 94.62 89 MET A N 1
ATOM 721 C CA . MET A 1 89 ? 9.001 -4.122 3.099 1.00 94.62 89 MET A CA 1
ATOM 722 C C . MET A 1 89 ? 7.888 -3.103 2.890 1.00 94.62 89 MET A C 1
ATOM 724 O O . MET A 1 89 ? 7.848 -2.444 1.859 1.00 94.62 89 MET A O 1
ATOM 728 N N . PHE A 1 90 ? 6.994 -2.924 3.855 1.00 96.56 90 PHE A N 1
ATOM 729 C CA . PHE A 1 90 ? 5.922 -1.932 3.753 1.00 96.56 90 PHE A CA 1
ATOM 730 C C . PHE A 1 90 ? 5.596 -1.307 5.107 1.00 96.56 90 PHE A C 1
ATOM 732 O O . PHE A 1 90 ? 6.063 -1.775 6.143 1.00 96.56 90 PHE A O 1
ATOM 739 N N . LEU A 1 91 ? 4.844 -0.212 5.086 1.00 97.19 91 LEU A N 1
ATOM 740 C CA . LEU A 1 91 ? 4.440 0.529 6.282 1.00 97.19 91 LEU A CA 1
ATOM 741 C C . LEU A 1 91 ? 2.932 0.399 6.515 1.00 97.19 91 LEU A C 1
ATOM 743 O O . LEU A 1 91 ? 2.186 0.345 5.537 1.00 97.19 91 LEU A O 1
ATOM 747 N N . ILE A 1 92 ? 2.481 0.389 7.771 1.00 97.31 92 ILE A N 1
ATOM 748 C CA . ILE A 1 92 ? 1.051 0.443 8.120 1.00 97.31 92 ILE A CA 1
ATOM 749 C C . ILE A 1 92 ? 0.815 1.543 9.152 1.00 97.31 92 ILE A C 1
ATOM 751 O O . ILE A 1 92 ? 1.477 1.556 10.185 1.00 97.31 92 ILE A O 1
ATOM 755 N N . GLU A 1 93 ? -0.152 2.410 8.871 1.00 97.44 93 GLU A N 1
ATOM 756 C CA . GLU A 1 93 ? -0.754 3.338 9.830 1.00 97.44 93 GLU A CA 1
ATOM 757 C C . GLU A 1 93 ? -2.112 2.776 10.261 1.00 97.44 93 GLU A C 1
ATOM 759 O O . GLU A 1 93 ? -2.966 2.495 9.407 1.00 97.44 93 GLU A O 1
ATOM 764 N N . ALA A 1 94 ? -2.294 2.587 11.564 1.00 97.12 94 ALA A N 1
ATOM 765 C CA . ALA A 1 94 ? -3.499 2.040 12.159 1.00 97.12 94 ALA A CA 1
ATOM 766 C C . ALA A 1 94 ? -4.442 3.154 12.631 1.00 97.12 94 ALA A C 1
ATOM 768 O O . ALA A 1 94 ? -4.020 4.251 12.982 1.00 97.12 94 ALA A O 1
ATOM 769 N N . LYS A 1 95 ? -5.742 2.863 12.647 1.00 97.88 95 LYS A N 1
ATOM 770 C CA . LYS A 1 95 ? -6.779 3.693 13.270 1.00 97.88 95 LYS A CA 1
ATOM 771 C C . LYS A 1 95 ? -7.784 2.817 14.016 1.00 97.88 95 LYS A C 1
ATOM 773 O O . LYS A 1 95 ? -7.816 1.611 13.773 1.00 97.88 95 LYS A O 1
ATOM 778 N N . PRO A 1 96 ? -8.611 3.386 14.910 1.00 98.12 96 PRO A N 1
ATOM 779 C CA . PRO A 1 96 ? -9.731 2.664 15.508 1.00 98.12 96 PRO A CA 1
ATOM 780 C C . PRO A 1 96 ? -10.657 2.050 14.446 1.00 98.12 96 PRO A C 1
ATOM 782 O O . PRO A 1 96 ? -10.857 2.664 13.400 1.00 98.12 96 PRO A O 1
ATOM 785 N N . LEU A 1 97 ? -11.266 0.886 14.718 1.00 98.00 97 LEU A N 1
ATOM 786 C CA . LEU A 1 97 ? -12.250 0.260 13.812 1.00 98.00 97 LEU A CA 1
ATOM 787 C C . LEU A 1 97 ? -13.291 1.281 13.320 1.00 98.00 97 LEU A C 1
ATOM 789 O O . LEU A 1 97 ? -13.857 2.008 14.139 1.00 98.00 97 LEU A O 1
ATOM 793 N N . ASN A 1 98 ? -13.588 1.277 12.016 1.00 98.06 98 ASN A N 1
ATOM 794 C CA . ASN A 1 98 ? -14.506 2.189 11.318 1.00 98.06 98 ASN A CA 1
ATOM 795 C C . ASN A 1 98 ? -14.107 3.679 11.328 1.00 98.06 98 ASN A C 1
ATOM 797 O O . ASN A 1 98 ? -14.940 4.526 10.992 1.00 98.06 98 ASN A O 1
ATOM 801 N N . ALA A 1 99 ? -12.879 4.032 11.714 1.00 97.69 99 ALA A N 1
ATOM 802 C CA . ALA A 1 99 ? -12.400 5.406 11.593 1.00 97.69 99 ALA A CA 1
ATOM 803 C C . ALA A 1 99 ? -12.342 5.859 10.121 1.00 97.69 99 ALA A C 1
ATOM 805 O O . ALA A 1 99 ? -12.098 5.068 9.203 1.00 97.69 99 ALA A O 1
ATOM 806 N N . ASP A 1 100 ? -12.512 7.163 9.880 1.00 97.25 100 ASP A N 1
ATOM 807 C CA . ASP A 1 100 ? -12.360 7.732 8.536 1.00 97.25 100 ASP A CA 1
ATOM 808 C C . ASP A 1 100 ? -10.880 7.778 8.118 1.00 97.25 100 ASP A C 1
ATOM 810 O O . ASP A 1 100 ? -10.164 8.757 8.333 1.00 97.25 100 ASP A O 1
ATOM 814 N N . LEU A 1 101 ? -10.419 6.719 7.445 1.00 97.88 101 LEU A N 1
ATOM 815 C CA . LEU A 1 101 ? -9.053 6.625 6.912 1.00 97.88 101 LEU A CA 1
ATOM 816 C C . LEU A 1 101 ? -8.696 7.763 5.935 1.00 97.88 101 LEU A C 1
ATOM 818 O O . LEU A 1 101 ? -7.511 8.048 5.725 1.00 97.88 101 LEU A O 1
ATOM 822 N N . PHE A 1 102 ? -9.704 8.403 5.329 1.00 97.50 102 PHE A N 1
ATOM 823 C CA . PHE A 1 102 ? -9.566 9.459 4.327 1.00 97.50 102 PHE A CA 1
ATOM 824 C C . PHE A 1 102 ? -9.744 10.864 4.899 1.00 97.50 102 PHE A C 1
ATOM 826 O O . PHE A 1 102 ? -9.804 11.824 4.117 1.00 97.50 102 PHE A O 1
ATOM 833 N N . GLU A 1 103 ? -9.791 11.005 6.228 1.00 95.19 103 GLU A N 1
ATOM 834 C CA . GLU A 1 103 ? -9.915 12.305 6.868 1.00 95.19 103 GLU A CA 1
ATOM 835 C C . GLU A 1 103 ? -8.902 13.293 6.258 1.00 95.19 103 GLU A C 1
ATOM 837 O O . GLU A 1 103 ? -7.700 13.032 6.143 1.00 95.19 103 GLU A O 1
ATOM 842 N N . LYS A 1 104 ? -9.394 14.456 5.813 1.00 87.06 104 LYS A N 1
ATOM 843 C CA . LYS A 1 104 ? -8.592 15.434 5.053 1.00 87.06 104 LYS A CA 1
ATOM 844 C C . LYS A 1 104 ? -7.447 16.048 5.869 1.00 87.06 104 LYS A C 1
ATOM 846 O O . LYS A 1 104 ? -6.569 16.689 5.289 1.00 87.06 104 LYS A O 1
ATOM 851 N N . GLY A 1 105 ? -7.485 15.895 7.191 1.00 86.38 105 GLY A N 1
ATOM 852 C CA . GLY A 1 105 ? -6.491 16.400 8.125 1.00 86.38 105 GLY A CA 1
ATOM 853 C C . GLY A 1 105 ? -5.164 15.640 8.092 1.00 86.38 105 GLY A C 1
ATOM 854 O O . GLY A 1 105 ? -4.937 14.727 7.294 1.00 86.38 105 GLY A O 1
ATOM 855 N N . LYS A 1 106 ? -4.263 16.050 8.990 1.00 80.56 106 LYS A N 1
ATOM 856 C CA . LYS A 1 106 ? -2.983 15.362 9.222 1.00 80.56 106 LYS A CA 1
ATOM 857 C C . LYS A 1 106 ? -3.153 14.039 9.974 1.00 80.56 106 LYS A C 1
ATOM 859 O O . LYS A 1 106 ? -2.249 13.220 9.883 1.00 80.56 106 LYS A O 1
ATOM 864 N N . GLU A 1 107 ? -4.292 13.855 10.638 1.00 84.25 107 GLU A N 1
ATOM 865 C CA . GLU A 1 107 ? -4.653 12.650 11.394 1.00 84.25 107 GLU A CA 1
ATOM 866 C C . GLU A 1 107 ? -5.215 11.531 10.505 1.00 84.25 107 GLU A C 1
ATOM 868 O O . GLU A 1 107 ? -5.306 10.386 10.936 1.00 84.25 107 GLU A O 1
ATOM 873 N N . GLY A 1 108 ? -5.570 11.836 9.249 1.00 92.69 108 GLY A N 1
ATOM 874 C CA . GLY A 1 108 ? -6.046 10.829 8.307 1.00 92.69 108 GLY A CA 1
ATOM 875 C C . GLY A 1 108 ? -4.924 9.878 7.898 1.00 92.69 108 GLY A C 1
ATOM 876 O O . GLY A 1 108 ? -3.931 10.306 7.295 1.00 92.69 108 GLY A O 1
ATOM 877 N N . ALA A 1 109 ? -5.111 8.583 8.150 1.00 96.62 109 ALA A N 1
ATOM 878 C CA . ALA A 1 109 ? -4.098 7.552 7.922 1.00 96.62 109 ALA A CA 1
ATOM 879 C C . ALA A 1 109 ? -3.564 7.535 6.479 1.00 96.62 109 ALA A C 1
ATOM 881 O O . ALA A 1 109 ? -2.356 7.443 6.242 1.00 96.62 109 ALA A O 1
ATOM 882 N N . VAL A 1 110 ? -4.440 7.735 5.486 1.00 97.62 110 VAL A N 1
ATOM 883 C CA . VAL A 1 110 ? -4.031 7.829 4.075 1.00 97.62 110 VAL A CA 1
ATOM 884 C C . VAL A 1 110 ? -3.074 9.005 3.844 1.00 97.62 110 VAL A C 1
ATOM 886 O O . VAL A 1 110 ? -2.094 8.882 3.105 1.00 97.62 110 VAL A O 1
ATOM 889 N N . ASN A 1 111 ? -3.323 10.158 4.468 1.00 95.50 111 ASN A N 1
ATOM 890 C CA . ASN A 1 111 ? -2.470 11.340 4.331 1.00 95.50 111 ASN A CA 1
ATOM 891 C C . ASN A 1 111 ? -1.145 11.192 5.086 1.00 95.50 111 ASN A C 1
ATOM 893 O O . ASN A 1 111 ? -0.118 11.700 4.614 1.00 95.50 111 ASN A O 1
ATOM 897 N N . GLN A 1 112 ? -1.146 10.484 6.218 1.00 94.62 112 GLN A N 1
ATOM 898 C CA . GLN A 1 112 ? 0.068 10.146 6.960 1.00 94.62 112 GLN A CA 1
ATOM 899 C C . GLN A 1 112 ? 0.999 9.290 6.091 1.00 94.62 112 GLN A C 1
ATOM 901 O O . GLN A 1 112 ? 2.121 9.727 5.805 1.00 94.62 112 GLN A O 1
ATOM 906 N N . ILE A 1 113 ? 0.497 8.180 5.533 1.00 96.56 113 ILE A N 1
ATOM 907 C CA . ILE A 1 113 ? 1.252 7.302 4.622 1.00 96.56 113 ILE A CA 1
ATOM 908 C C . ILE A 1 113 ? 1.732 8.051 3.374 1.00 96.56 113 ILE A C 1
ATOM 910 O O . ILE A 1 113 ? 2.923 8.030 3.052 1.00 96.56 113 ILE A O 1
ATOM 914 N N . LYS A 1 114 ? 0.850 8.790 2.685 1.00 95.56 114 LYS A N 1
ATOM 915 C CA . LYS A 1 114 ? 1.243 9.594 1.509 1.00 95.56 114 LYS A CA 1
ATOM 916 C C . LYS A 1 114 ? 2.343 10.598 1.836 1.00 95.56 114 LYS A C 1
ATOM 918 O O . LYS A 1 114 ? 3.186 10.898 0.994 1.00 95.56 114 LYS A O 1
ATOM 923 N N . GLY A 1 115 ? 2.318 11.164 3.039 1.00 92.94 115 GLY A N 1
ATOM 924 C CA . GLY A 1 115 ? 3.337 12.094 3.491 1.00 92.94 115 GLY A CA 1
ATOM 925 C C . GLY A 1 115 ? 4.675 11.427 3.812 1.00 92.94 115 GLY A C 1
ATOM 926 O O . GLY A 1 115 ? 5.705 12.019 3.499 1.00 92.94 115 GLY A O 1
ATOM 927 N N . LEU A 1 116 ? 4.676 10.203 4.351 1.00 94.06 116 LEU A N 1
ATOM 928 C CA . LEU A 1 116 ? 5.892 9.399 4.540 1.00 94.06 116 LEU A CA 1
ATOM 929 C C . LEU A 1 116 ? 6.555 9.081 3.198 1.00 94.06 116 LEU A C 1
ATOM 931 O O . LEU A 1 116 ? 7.746 9.326 3.028 1.00 94.06 116 LEU A O 1
ATOM 935 N N . PHE A 1 117 ? 5.772 8.693 2.189 1.00 93.94 117 PHE A N 1
ATOM 936 C CA . PHE A 1 117 ? 6.260 8.488 0.819 1.00 93.94 117 PHE A CA 1
ATOM 937 C C . PHE A 1 117 ? 6.679 9.775 0.093 1.00 93.94 117 PHE A C 1
ATOM 939 O O . PHE A 1 117 ? 6.942 9.742 -1.104 1.00 93.94 117 PHE A O 1
ATOM 946 N N . LYS A 1 118 ? 6.799 10.925 0.766 1.00 92.50 118 LYS A N 1
ATOM 947 C CA . LYS A 1 118 ? 7.544 12.083 0.235 1.00 92.50 118 LYS A CA 1
ATOM 948 C C . LYS A 1 118 ? 9.031 12.030 0.592 1.00 92.50 118 LYS A C 1
ATOM 950 O O . LYS A 1 118 ? 9.821 12.680 -0.089 1.00 92.50 118 LYS A O 1
ATOM 955 N N . LEU A 1 119 ? 9.407 11.262 1.613 1.00 91.50 119 LEU A N 1
ATOM 956 C CA . LEU A 1 119 ? 10.775 11.139 2.107 1.00 91.50 119 LEU A CA 1
ATOM 957 C C . LEU A 1 119 ? 11.578 10.164 1.236 1.00 91.50 119 LEU A C 1
ATOM 959 O O . LEU A 1 119 ? 11.085 9.096 0.872 1.00 91.50 119 LEU A O 1
ATOM 963 N N . ALA A 1 120 ? 12.818 10.532 0.902 1.00 88.62 120 ALA A N 1
ATOM 964 C CA . ALA A 1 120 ? 13.698 9.698 0.080 1.00 88.62 120 ALA A CA 1
ATOM 965 C C . ALA A 1 120 ? 13.991 8.351 0.757 1.00 88.62 120 ALA A C 1
ATOM 967 O O . ALA A 1 120 ? 13.798 7.312 0.133 1.00 88.62 120 ALA A O 1
ATOM 968 N N . GLU A 1 121 ? 14.320 8.370 2.054 1.00 90.38 121 GLU A N 1
ATOM 969 C CA . GLU A 1 121 ? 14.570 7.159 2.844 1.00 90.38 121 GLU A CA 1
ATOM 970 C C . GLU A 1 121 ? 13.390 6.175 2.777 1.00 90.38 121 GLU A C 1
ATOM 972 O O . GLU A 1 121 ? 13.590 4.974 2.606 1.00 90.38 121 GLU A O 1
ATOM 977 N N . VAL A 1 122 ? 12.150 6.668 2.864 1.00 92.69 122 VAL A N 1
ATOM 978 C CA . VAL A 1 122 ? 10.962 5.804 2.803 1.00 92.69 122 VAL A CA 1
ATOM 979 C C . VAL A 1 122 ? 10.813 5.184 1.412 1.00 92.69 122 VAL A C 1
ATOM 981 O O . VAL A 1 122 ? 10.613 3.978 1.297 1.00 92.69 122 VAL A O 1
ATOM 984 N N . LYS A 1 123 ? 10.962 5.978 0.343 1.00 90.75 123 LYS A N 1
ATOM 985 C CA . LYS A 1 123 ? 10.863 5.483 -1.043 1.00 90.75 123 LYS A CA 1
ATOM 986 C C . LYS A 1 123 ? 11.924 4.440 -1.392 1.00 90.75 123 LYS A C 1
ATOM 988 O O . LYS A 1 123 ? 11.666 3.570 -2.224 1.00 90.75 123 LYS A O 1
ATOM 993 N N . GLU A 1 124 ? 13.111 4.566 -0.810 1.00 89.69 124 GLU A N 1
ATOM 994 C CA . GLU A 1 124 ? 14.241 3.672 -1.064 1.00 89.69 124 GLU A CA 1
ATOM 995 C C . GLU A 1 124 ? 14.103 2.341 -0.318 1.00 89.69 124 GLU A C 1
ATOM 997 O O . GLU A 1 124 ? 14.472 1.308 -0.869 1.00 89.69 124 GLU A O 1
ATOM 1002 N N . ASN A 1 125 ? 13.528 2.353 0.889 1.00 91.62 125 ASN A N 1
ATOM 1003 C CA . ASN A 1 125 ? 13.501 1.180 1.769 1.00 91.62 125 ASN A CA 1
ATOM 1004 C C . ASN A 1 125 ? 12.150 0.450 1.836 1.00 91.62 125 ASN A C 1
ATOM 1006 O O . ASN A 1 125 ? 12.115 -0.689 2.292 1.00 91.62 125 ASN A O 1
ATOM 1010 N N . TYR A 1 126 ? 11.048 1.073 1.404 1.00 94.56 126 TYR A N 1
ATOM 1011 C CA . TYR A 1 126 ? 9.705 0.489 1.490 1.00 94.56 126 TYR A CA 1
ATOM 1012 C C . TYR A 1 126 ? 9.006 0.459 0.131 1.00 94.56 126 TYR A C 1
ATOM 1014 O O . TYR A 1 126 ? 9.176 1.340 -0.716 1.00 94.56 126 TYR A O 1
ATOM 1022 N N . ASP A 1 127 ? 8.223 -0.589 -0.093 1.00 94.75 127 ASP A N 1
ATOM 1023 C CA . ASP A 1 127 ? 7.586 -0.924 -1.361 1.00 94.75 127 ASP A CA 1
ATOM 1024 C C . ASP A 1 127 ? 6.212 -0.304 -1.549 1.00 94.75 127 ASP A C 1
ATOM 1026 O O . ASP A 1 127 ? 5.859 0.060 -2.669 1.00 94.75 127 ASP A O 1
ATOM 1030 N N . PHE A 1 128 ? 5.477 -0.138 -0.458 1.00 97.12 128 PHE A N 1
ATOM 1031 C CA . PHE A 1 128 ? 4.171 0.502 -0.410 1.00 97.12 128 PHE A CA 1
ATOM 1032 C C . PHE A 1 128 ? 3.822 0.842 1.042 1.00 97.12 128 PHE A C 1
ATOM 1034 O O . PHE A 1 128 ? 4.555 0.499 1.975 1.00 97.12 128 PHE A O 1
ATOM 1041 N N . GLY A 1 129 ? 2.712 1.543 1.236 1.00 97.62 129 GLY A N 1
ATOM 1042 C CA . GLY A 1 129 ? 2.130 1.774 2.551 1.00 97.62 129 GLY A CA 1
ATOM 1043 C C . GLY A 1 129 ? 0.673 1.361 2.601 1.00 97.62 129 GLY A C 1
ATOM 1044 O O . GLY A 1 129 ? 0.022 1.194 1.568 1.00 97.62 129 GLY A O 1
ATOM 1045 N N . VAL A 1 130 ? 0.173 1.219 3.818 1.00 98.31 130 VAL A N 1
ATOM 1046 C CA . VAL A 1 130 ? -1.195 0.817 4.109 1.00 98.31 130 VAL A CA 1
ATOM 1047 C C . VAL A 1 130 ? -1.765 1.749 5.167 1.00 98.31 130 VAL A C 1
ATOM 1049 O O . VAL A 1 130 ? -1.138 1.981 6.194 1.00 98.31 130 VAL A O 1
ATOM 1052 N N . ALA A 1 131 ? -2.958 2.272 4.921 1.00 98.44 131 ALA A N 1
ATOM 1053 C CA . ALA A 1 131 ? -3.791 2.866 5.959 1.00 98.44 131 ALA A CA 1
ATOM 1054 C C . ALA A 1 131 ? -4.886 1.857 6.315 1.00 98.44 131 ALA A C 1
ATOM 1056 O O . ALA A 1 131 ? -5.564 1.364 5.409 1.00 98.44 131 ALA A O 1
ATOM 1057 N N . SER A 1 132 ? -5.042 1.516 7.595 1.00 98.50 132 SER A N 1
ATOM 1058 C CA . SER A 1 132 ? -5.999 0.488 8.006 1.00 98.50 132 SER A CA 1
ATOM 1059 C C . SER A 1 132 ? -6.673 0.790 9.336 1.00 98.50 132 SER A C 1
ATOM 1061 O O . SER A 1 132 ? -6.048 1.277 10.267 1.00 98.50 132 SER A O 1
ATOM 1063 N N . ASP A 1 133 ? -7.948 0.432 9.436 1.00 97.94 133 ASP A N 1
ATOM 1064 C CA . ASP A 1 133 ? -8.695 0.355 10.695 1.00 97.94 133 ASP A CA 1
ATOM 1065 C C . ASP A 1 133 ? -8.910 -1.109 11.128 1.00 97.94 133 ASP A C 1
ATOM 1067 O O . ASP A 1 133 ? -9.811 -1.427 11.895 1.00 97.94 133 ASP A O 1
ATOM 1071 N N . GLY A 1 134 ? -8.139 -2.046 10.567 1.00 97.12 134 GLY A N 1
ATOM 1072 C CA . GLY A 1 134 ? -8.299 -3.486 10.749 1.00 97.12 134 GLY A CA 1
ATOM 1073 C C . GLY A 1 134 ? -9.367 -4.124 9.852 1.00 97.12 134 GLY A C 1
ATOM 1074 O O . GLY A 1 134 ? -9.130 -5.223 9.348 1.00 97.12 134 GLY A O 1
ATOM 1075 N N . LEU A 1 135 ? -10.498 -3.457 9.595 1.00 97.62 135 LEU A N 1
ATOM 1076 C CA . LEU A 1 135 ? -11.582 -3.956 8.728 1.00 97.62 135 LEU A CA 1
ATOM 1077 C C . LEU A 1 135 ? -11.429 -3.514 7.271 1.00 97.62 135 LEU A C 1
ATOM 1079 O O . LEU A 1 135 ? -11.873 -4.216 6.365 1.00 97.62 135 LEU A O 1
ATOM 1083 N N . ARG A 1 136 ? -10.791 -2.375 7.040 1.00 98.31 136 ARG A N 1
ATOM 1084 C CA . ARG A 1 136 ? -10.527 -1.750 5.751 1.00 98.31 136 ARG A CA 1
ATOM 1085 C C . ARG A 1 136 ? -9.027 -1.539 5.600 1.00 98.31 136 ARG A C 1
ATOM 1087 O O . ARG A 1 136 ? -8.328 -1.203 6.556 1.00 98.31 136 ARG A O 1
ATOM 1094 N N . TRP A 1 137 ? -8.522 -1.792 4.401 1.00 98.62 137 TRP A N 1
ATOM 1095 C CA . TRP A 1 137 ? -7.101 -1.789 4.074 1.00 98.62 137 TRP A CA 1
ATOM 1096 C C . TRP A 1 137 ? -6.897 -1.002 2.782 1.00 98.62 137 TRP A C 1
ATOM 1098 O O . TRP A 1 137 ? -7.185 -1.487 1.688 1.00 98.62 137 TRP A O 1
ATOM 1108 N N . VAL A 1 138 ? -6.402 0.230 2.911 1.00 98.75 138 VAL A N 1
ATOM 1109 C CA . VAL A 1 138 ? -6.132 1.118 1.776 1.00 98.75 138 VAL A CA 1
ATOM 1110 C C . VAL A 1 138 ? -4.659 1.015 1.408 1.00 98.75 138 VAL A C 1
ATOM 1112 O O . VAL A 1 138 ? -3.791 1.475 2.152 1.00 98.75 138 VAL A O 1
ATOM 1115 N N . PHE A 1 139 ? -4.378 0.434 0.247 1.00 98.56 139 PHE A N 1
ATOM 1116 C CA . PHE A 1 139 ? -3.025 0.225 -0.259 1.00 98.56 139 PHE A CA 1
ATOM 1117 C C . PHE A 1 139 ? -2.562 1.426 -1.084 1.00 98.56 139 PHE A C 1
ATOM 1119 O O . PHE A 1 139 ? -3.280 1.919 -1.955 1.00 98.56 139 PHE A O 1
ATOM 1126 N N . ILE A 1 140 ? -1.348 1.905 -0.816 1.00 98.50 140 ILE A N 1
ATOM 1127 C CA . ILE A 1 140 ? -0.796 3.135 -1.390 1.00 98.50 140 ILE A CA 1
ATOM 1128 C C . ILE A 1 140 ? 0.600 2.849 -1.949 1.00 98.50 140 ILE A C 1
ATOM 1130 O O . ILE A 1 140 ? 1.482 2.401 -1.220 1.00 98.50 140 ILE A O 1
ATOM 1134 N N . ASP A 1 141 ? 0.824 3.133 -3.232 1.00 96.62 141 ASP A N 1
ATOM 1135 C CA . ASP A 1 141 ? 2.116 2.893 -3.884 1.00 96.62 141 ASP A CA 1
ATOM 1136 C C . ASP A 1 141 ? 3.206 3.898 -3.455 1.00 96.62 141 ASP A C 1
ATOM 1138 O O . ASP A 1 141 ? 2.941 4.922 -2.815 1.00 96.62 141 ASP A O 1
ATOM 1142 N N . LYS A 1 142 ? 4.461 3.657 -3.870 1.00 94.19 142 LYS A N 1
ATOM 1143 C CA . LYS A 1 142 ? 5.599 4.547 -3.552 1.00 94.19 142 LYS A CA 1
ATOM 1144 C C . LYS A 1 142 ? 5.454 5.987 -4.079 1.00 94.19 142 LYS A C 1
ATOM 1146 O O . LYS A 1 142 ? 6.248 6.859 -3.712 1.00 94.19 142 LYS A O 1
ATOM 1151 N N . ARG A 1 143 ? 4.506 6.254 -4.988 1.00 91.94 143 AR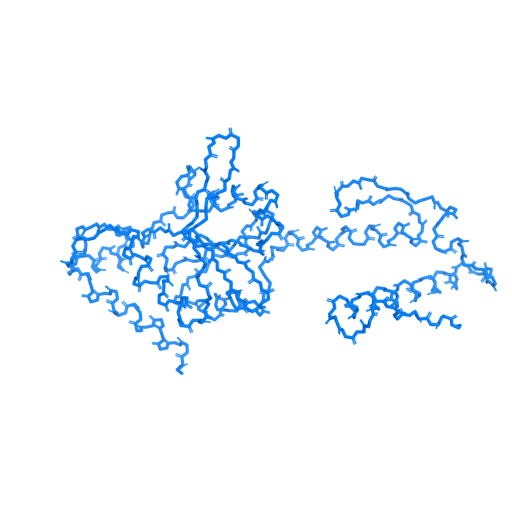G A N 1
ATOM 1152 C CA . ARG A 1 143 ? 4.201 7.602 -5.502 1.00 91.94 143 ARG A CA 1
ATOM 1153 C C . ARG A 1 143 ? 3.086 8.284 -4.708 1.00 91.94 143 ARG A C 1
ATOM 1155 O O . ARG A 1 143 ? 2.749 9.429 -5.010 1.00 91.94 143 ARG A O 1
ATOM 1162 N N . GLY A 1 144 ? 2.553 7.626 -3.679 1.00 94.38 144 GLY A N 1
ATOM 1163 C CA . GLY A 1 144 ? 1.455 8.133 -2.869 1.00 94.38 144 GLY A CA 1
ATOM 1164 C C . GLY A 1 144 ? 0.100 8.022 -3.570 1.00 94.38 144 GLY A C 1
ATOM 1165 O O . GLY A 1 144 ? -0.826 8.755 -3.212 1.00 94.38 144 GLY A O 1
ATOM 1166 N N . LYS A 1 145 ? -0.030 7.162 -4.586 1.00 96.25 145 LYS A N 1
ATOM 1167 C CA . LYS A 1 145 ? -1.305 6.891 -5.255 1.00 96.25 145 LYS A CA 1
ATOM 1168 C C . LYS A 1 145 ? -1.991 5.722 -4.568 1.00 96.25 145 LYS A C 1
ATOM 1170 O O . LYS A 1 145 ? -1.342 4.746 -4.209 1.00 96.25 145 LYS A O 1
ATOM 1175 N N . ILE A 1 146 ? -3.300 5.840 -4.378 1.00 97.62 146 ILE A N 1
ATOM 1176 C CA . ILE A 1 146 ? -4.105 4.728 -3.873 1.00 97.62 146 ILE A CA 1
ATOM 1177 C C . ILE A 1 146 ? -4.178 3.692 -4.990 1.00 97.62 146 ILE A C 1
ATOM 1179 O O . ILE A 1 146 ? -4.513 4.031 -6.125 1.00 97.62 146 ILE A O 1
ATOM 1183 N N . VAL A 1 147 ? -3.797 2.467 -4.660 1.00 97.81 147 VAL A N 1
ATOM 1184 C CA . VAL A 1 147 ? -3.844 1.310 -5.554 1.00 97.81 147 VAL A CA 1
ATOM 1185 C C . VAL A 1 147 ? -5.168 0.596 -5.380 1.00 97.81 147 VAL A C 1
ATOM 1187 O O . VAL A 1 147 ? -5.808 0.257 -6.368 1.00 97.81 147 VAL A O 1
ATOM 1190 N N . ASP A 1 148 ? -5.570 0.402 -4.126 1.00 98.25 148 ASP A N 1
ATOM 1191 C CA . ASP A 1 148 ? -6.799 -0.296 -3.793 1.00 98.25 148 ASP A CA 1
ATOM 1192 C C . ASP A 1 148 ? -7.326 0.094 -2.413 1.00 98.25 148 ASP A C 1
ATOM 1194 O O . ASP A 1 148 ? -6.595 0.636 -1.578 1.00 98.25 148 ASP A O 1
ATOM 1198 N N . ASP A 1 149 ? -8.598 -0.201 -2.194 1.00 98.31 149 ASP A N 1
ATOM 1199 C CA . ASP A 1 149 ? -9.355 0.101 -0.991 1.00 98.31 149 ASP A CA 1
ATOM 1200 C C . ASP A 1 149 ? -10.240 -1.101 -0.653 1.00 98.31 149 ASP A C 1
ATOM 1202 O O . ASP A 1 149 ? -11.348 -1.258 -1.167 1.00 98.31 149 ASP A O 1
ATOM 1206 N N . LEU A 1 150 ? -9.675 -1.989 0.162 1.00 98.25 150 LEU A N 1
ATOM 1207 C CA . LEU A 1 150 ? -10.141 -3.358 0.328 1.00 98.25 150 LEU A CA 1
ATOM 1208 C C . LEU A 1 150 ? -10.842 -3.544 1.667 1.00 98.25 150 LEU A C 1
ATOM 1210 O O . LEU A 1 150 ? -10.375 -3.043 2.694 1.00 98.25 150 LEU A O 1
ATOM 1214 N N . LYS A 1 151 ? -11.924 -4.325 1.686 1.00 97.56 151 LYS A N 1
ATOM 1215 C CA . LYS A 1 151 ? -12.586 -4.735 2.930 1.00 97.56 151 LYS A CA 1
ATOM 1216 C C . LYS A 1 151 ? -12.121 -6.126 3.326 1.00 97.56 151 LYS A C 1
ATOM 1218 O O . LYS A 1 151 ? -12.227 -7.063 2.547 1.00 97.56 151 LYS A O 1
ATOM 1223 N N . LEU A 1 152 ? -11.694 -6.300 4.573 1.00 95.88 152 LEU A N 1
ATOM 1224 C CA . LEU A 1 152 ? -11.132 -7.548 5.090 1.00 95.88 152 LEU A CA 1
ATOM 1225 C C . LEU A 1 152 ? -12.014 -8.770 4.807 1.00 95.88 152 LEU A C 1
ATOM 1227 O O . LEU A 1 152 ? -11.504 -9.812 4.413 1.00 95.88 152 LEU A O 1
ATOM 1231 N N . VAL A 1 153 ? -13.327 -8.643 5.010 1.00 93.75 153 VAL A N 1
ATOM 1232 C CA . VAL A 1 153 ? -14.286 -9.748 4.838 1.00 93.75 153 VAL A CA 1
ATOM 1233 C C . VAL A 1 153 ? -14.453 -10.148 3.372 1.00 93.75 153 VAL A C 1
ATOM 1235 O O . VAL A 1 153 ? -14.597 -11.330 3.077 1.00 93.75 153 VAL A O 1
ATOM 1238 N N . GLU A 1 154 ? -14.424 -9.179 2.460 1.00 95.25 154 GLU A N 1
ATOM 1239 C CA . GLU A 1 154 ? -14.673 -9.394 1.029 1.00 95.25 154 GLU A CA 1
ATOM 1240 C C . GLU A 1 154 ? -13.374 -9.762 0.287 1.00 95.25 154 GLU A C 1
ATOM 1242 O O . GLU A 1 154 ? -13.371 -10.636 -0.578 1.00 95.25 154 GLU A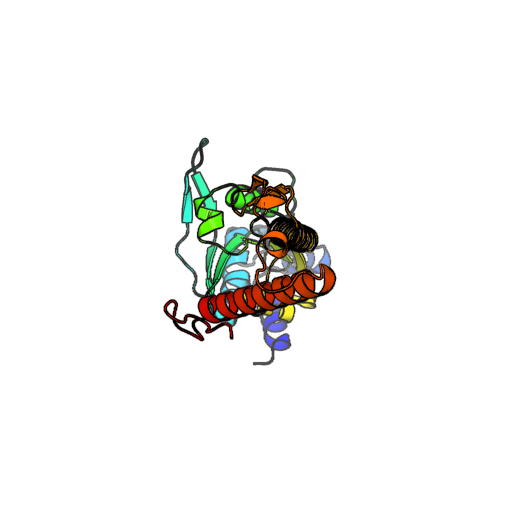 O 1
ATOM 1247 N N . ASP A 1 155 ? -12.253 -9.159 0.689 1.00 96.62 155 ASP A N 1
ATOM 1248 C CA . ASP A 1 155 ? -11.027 -9.070 -0.108 1.00 96.62 155 ASP A CA 1
ATOM 1249 C C . ASP A 1 155 ? -9.795 -9.685 0.579 1.00 96.62 155 ASP A C 1
ATOM 1251 O O . ASP A 1 155 ? -8.653 -9.367 0.232 1.00 96.62 155 ASP A O 1
ATOM 1255 N N . PHE A 1 156 ? -9.987 -10.574 1.563 1.00 95.00 156 PHE A N 1
ATOM 1256 C CA . PHE A 1 156 ? -8.883 -11.141 2.352 1.00 95.00 156 PHE A CA 1
ATOM 1257 C C . PHE A 1 156 ? -7.760 -11.747 1.502 1.00 95.00 156 PHE A C 1
ATOM 1259 O O . PHE A 1 156 ? -6.584 -11.551 1.806 1.00 95.00 156 PHE A O 1
ATOM 1266 N N . GLU A 1 157 ? -8.096 -12.484 0.438 1.00 94.62 157 GLU A N 1
ATOM 1267 C CA . GLU A 1 157 ? -7.073 -13.095 -0.417 1.00 94.62 157 GLU A CA 1
ATOM 1268 C C . GLU A 1 157 ? -6.224 -12.043 -1.131 1.00 94.62 157 GLU A C 1
ATOM 1270 O O . GLU A 1 157 ? -5.005 -12.194 -1.168 1.00 94.62 157 GLU A O 1
ATOM 1275 N N . LYS A 1 158 ? -6.822 -10.936 -1.581 1.00 95.69 158 LYS A N 1
ATOM 1276 C CA . LYS A 1 158 ? -6.084 -9.846 -2.225 1.00 95.69 158 LYS A CA 1
ATOM 1277 C C . LYS A 1 158 ? -5.213 -9.080 -1.230 1.00 95.69 158 LYS A C 1
ATOM 1279 O O . LYS A 1 158 ? -4.041 -8.830 -1.507 1.00 95.69 158 LYS A O 1
ATOM 1284 N N . ILE A 1 159 ? -5.740 -8.794 -0.033 1.00 96.31 159 ILE A N 1
ATOM 1285 C CA . ILE A 1 159 ? -4.960 -8.221 1.080 1.00 96.31 159 ILE A CA 1
ATOM 1286 C C . ILE A 1 159 ? -3.737 -9.102 1.349 1.00 96.31 159 ILE A C 1
ATOM 1288 O O . ILE A 1 159 ? -2.608 -8.619 1.374 1.00 96.31 159 ILE A O 1
ATOM 1292 N N . LYS A 1 160 ? -3.942 -10.415 1.475 1.00 94.88 160 LYS A N 1
ATOM 1293 C CA . LYS A 1 160 ? -2.872 -11.393 1.673 1.00 94.88 160 LYS A CA 1
ATOM 1294 C C . LYS A 1 160 ? -1.871 -11.400 0.520 1.00 94.88 160 LYS A C 1
ATOM 1296 O O . LYS A 1 160 ? -0.673 -11.423 0.784 1.00 94.88 160 LYS A O 1
ATOM 1301 N N . GLU A 1 161 ? -2.315 -11.397 -0.732 1.00 94.50 161 GLU A N 1
ATOM 1302 C CA . GLU A 1 161 ? -1.433 -11.412 -1.903 1.00 94.50 161 GLU A CA 1
ATOM 1303 C C . GLU A 1 161 ? -0.548 -10.168 -1.995 1.00 94.50 161 GLU A C 1
ATOM 1305 O O . GLU A 1 161 ? 0.654 -10.311 -2.252 1.00 94.50 161 GLU A O 1
ATOM 1310 N N . PHE A 1 162 ? -1.090 -8.987 -1.691 1.00 95.25 162 PHE A N 1
ATOM 1311 C CA . PHE A 1 162 ? -0.306 -7.760 -1.548 1.00 95.25 162 PHE A CA 1
ATOM 1312 C C . PHE A 1 162 ? 0.656 -7.832 -0.359 1.00 95.25 162 PHE A C 1
ATOM 1314 O O . PHE A 1 162 ? 1.854 -7.600 -0.521 1.00 95.25 162 PHE A O 1
ATOM 1321 N N . SER A 1 163 ? 0.171 -8.206 0.828 1.00 94.19 163 SER A N 1
ATOM 1322 C CA . SER A 1 163 ? 0.979 -8.223 2.053 1.00 94.19 163 SER A CA 1
ATOM 1323 C C . SER A 1 163 ? 2.089 -9.274 2.055 1.00 94.19 163 SER A C 1
ATOM 1325 O O . SER A 1 163 ? 3.078 -9.098 2.758 1.00 94.19 163 SER A O 1
ATOM 1327 N N . VAL A 1 164 ? 1.948 -10.371 1.301 1.00 93.19 164 VAL A N 1
ATOM 1328 C CA . VAL A 1 164 ? 3.006 -11.387 1.147 1.00 93.19 164 VAL A CA 1
ATOM 1329 C C . VAL A 1 164 ? 3.855 -11.187 -0.113 1.00 93.19 164 VAL A C 1
ATOM 1331 O O . VAL A 1 164 ? 4.744 -12.002 -0.376 1.00 93.19 164 VAL A O 1
ATOM 1334 N N . GLY A 1 165 ? 3.615 -10.114 -0.875 1.00 89.69 165 GLY A N 1
ATOM 1335 C CA . GLY A 1 165 ? 4.404 -9.731 -2.048 1.00 89.69 165 GLY A CA 1
ATOM 1336 C C . GLY A 1 165 ? 4.230 -10.650 -3.258 1.00 89.69 165 GLY A C 1
ATOM 1337 O O . GLY A 1 165 ? 5.130 -10.736 -4.094 1.00 89.69 165 GLY A O 1
ATOM 1338 N N . LYS A 1 166 ? 3.102 -11.369 -3.350 1.00 87.81 166 LYS A N 1
ATOM 1339 C CA . LYS A 1 166 ? 2.740 -12.146 -4.547 1.00 87.81 166 LYS A CA 1
ATOM 1340 C C . LYS A 1 166 ? 2.265 -11.238 -5.673 1.00 87.81 166 LYS A C 1
ATOM 1342 O O . LYS A 1 166 ? 2.611 -11.475 -6.827 1.00 87.81 166 LYS A O 1
ATOM 1347 N N . GLU A 1 167 ? 1.521 -10.198 -5.319 1.00 89.62 167 GLU A N 1
ATOM 1348 C CA . GLU A 1 167 ? 1.092 -9.147 -6.231 1.00 89.62 167 GLU A CA 1
ATOM 1349 C C . GLU A 1 167 ? 1.764 -7.818 -5.880 1.00 89.62 167 GLU A C 1
ATOM 1351 O O . GLU A 1 167 ? 2.140 -7.563 -4.733 1.00 89.62 167 GLU A O 1
ATOM 1356 N N . ARG A 1 168 ? 1.958 -6.967 -6.892 1.00 90.44 168 ARG A N 1
ATOM 1357 C CA . ARG A 1 168 ? 2.593 -5.660 -6.712 1.00 90.44 168 ARG A CA 1
ATOM 1358 C C . ARG A 1 168 ? 1.551 -4.611 -6.361 1.00 90.44 168 ARG A C 1
ATOM 1360 O O . ARG A 1 168 ? 0.547 -4.476 -7.046 1.00 90.44 168 ARG A O 1
ATOM 1367 N N . VAL A 1 169 ? 1.876 -3.784 -5.377 1.00 93.94 169 VAL A N 1
ATOM 1368 C CA . VAL A 1 169 ? 1.080 -2.610 -5.012 1.00 93.94 169 VAL A CA 1
ATOM 1369 C C . VAL A 1 169 ? 1.554 -1.414 -5.838 1.00 93.94 169 VAL A C 1
ATOM 1371 O O . VAL A 1 169 ? 2.396 -0.623 -5.411 1.00 93.94 169 VAL A O 1
ATOM 1374 N N . VAL A 1 170 ? 1.059 -1.320 -7.071 1.00 93.06 170 VAL A N 1
ATOM 1375 C CA . VAL A 1 170 ? 1.357 -0.229 -8.010 1.00 93.06 170 VAL A CA 1
ATOM 1376 C C . VAL A 1 170 ? 0.055 0.205 -8.675 1.00 93.06 170 VAL A C 1
ATOM 1378 O O . VAL A 1 170 ? -0.684 -0.635 -9.173 1.00 93.06 170 VAL A O 1
ATOM 1381 N N . SER A 1 171 ? -0.244 1.506 -8.673 1.00 92.12 171 SER A N 1
ATOM 1382 C CA . SER A 1 171 ? -1.469 2.008 -9.309 1.00 92.12 171 SER A CA 1
ATOM 1383 C C . SER A 1 171 ? -1.375 1.956 -10.837 1.00 92.12 171 SER A C 1
ATOM 1385 O O . SER A 1 171 ? -0.288 2.109 -11.397 1.00 92.12 171 SER A O 1
ATOM 1387 N N . ALA A 1 172 ? -2.519 1.820 -11.514 1.00 88.44 172 ALA A N 1
ATOM 1388 C CA . ALA A 1 172 ? -2.586 1.800 -12.978 1.00 88.44 172 ALA A CA 1
ATOM 1389 C C . ALA A 1 172 ? -1.955 3.056 -13.609 1.00 88.44 172 ALA A C 1
ATOM 1391 O O . ALA A 1 172 ? -1.152 2.949 -14.527 1.00 88.44 172 ALA A O 1
ATOM 1392 N N . GLU A 1 173 ? -2.214 4.245 -13.051 1.00 87.94 173 GLU A N 1
ATOM 1393 C CA . GLU A 1 173 ? -1.581 5.500 -13.493 1.00 87.94 173 GLU A CA 1
ATOM 1394 C C . GLU A 1 173 ? -0.047 5.444 -13.356 1.00 87.94 173 GLU A C 1
ATOM 1396 O O . GLU A 1 173 ? 0.691 5.871 -14.248 1.00 87.94 173 GLU A O 1
ATOM 1401 N N . THR A 1 174 ? 0.456 4.892 -12.246 1.00 87.69 174 THR A N 1
ATOM 1402 C CA . THR A 1 174 ? 1.897 4.709 -12.039 1.00 87.69 174 THR A CA 1
ATOM 1403 C C . THR A 1 174 ? 2.480 3.736 -13.066 1.00 87.69 174 THR A C 1
ATOM 1405 O O . THR A 1 174 ? 3.557 4.009 -13.605 1.00 87.69 174 THR A O 1
ATOM 1408 N N . GLU A 1 175 ? 1.790 2.629 -13.345 1.00 86.75 175 GLU A N 1
ATOM 1409 C CA . GLU A 1 175 ? 2.192 1.610 -14.319 1.00 86.75 175 GLU A CA 1
ATOM 1410 C C . GLU A 1 175 ? 2.196 2.148 -15.758 1.00 86.75 175 GLU A C 1
ATOM 1412 O O . GLU A 1 175 ? 3.174 1.956 -16.488 1.00 86.75 175 GLU A O 1
ATOM 1417 N N . GLU A 1 176 ? 1.171 2.907 -16.141 1.00 86.94 176 GLU A N 1
ATOM 1418 C CA . GLU A 1 176 ? 1.093 3.607 -17.424 1.00 86.94 176 GLU A CA 1
ATOM 1419 C C . GLU A 1 176 ? 2.232 4.623 -17.579 1.00 86.94 176 GLU A C 1
ATOM 1421 O O . GLU A 1 176 ? 2.903 4.657 -18.613 1.00 86.94 176 GLU A O 1
ATOM 1426 N N . GLU A 1 177 ? 2.519 5.423 -16.545 1.00 87.38 177 GLU A N 1
ATOM 1427 C CA . GLU A 1 177 ? 3.623 6.387 -16.580 1.00 87.38 177 GLU A CA 1
ATOM 1428 C C . GLU A 1 177 ? 4.984 5.680 -16.707 1.00 87.38 177 GLU A C 1
ATOM 1430 O O . GLU A 1 177 ? 5.863 6.158 -17.431 1.00 87.38 177 GLU A O 1
ATOM 1435 N N . ILE A 1 178 ? 5.181 4.548 -16.019 1.00 86.81 178 ILE A N 1
ATOM 1436 C CA . ILE A 1 178 ? 6.402 3.734 -16.145 1.00 86.81 178 ILE A CA 1
ATOM 1437 C C . ILE A 1 178 ? 6.530 3.197 -17.570 1.00 86.81 178 ILE A C 1
ATOM 1439 O O . ILE A 1 178 ? 7.588 3.356 -18.180 1.00 86.81 178 ILE A O 1
ATOM 1443 N N . SER A 1 179 ? 5.455 2.621 -18.107 1.00 88.69 179 SER A N 1
ATOM 1444 C CA . SER A 1 179 ? 5.421 2.062 -19.459 1.00 88.69 179 SER A CA 1
ATOM 1445 C C . SER A 1 179 ? 5.732 3.133 -20.498 1.00 88.69 179 SER A C 1
ATOM 1447 O O . SER A 1 179 ? 6.619 2.953 -21.328 1.00 88.69 179 SER A O 1
ATOM 1449 N N . LYS A 1 180 ? 5.093 4.304 -20.398 1.00 91.56 180 LYS A N 1
ATOM 1450 C CA . LYS A 1 180 ? 5.357 5.438 -21.287 1.00 91.56 180 LYS A CA 1
ATOM 1451 C C . LYS A 1 180 ? 6.813 5.896 -21.223 1.00 91.56 180 LYS A C 1
ATOM 1453 O O . LYS A 1 180 ? 7.446 6.042 -22.262 1.00 91.56 180 LYS A O 1
ATOM 1458 N N . LYS A 1 181 ? 7.374 6.079 -20.020 1.00 91.25 181 LYS A N 1
ATOM 1459 C CA . LYS A 1 181 ? 8.789 6.464 -19.860 1.00 91.25 181 LYS A CA 1
ATOM 1460 C C . LYS A 1 181 ? 9.735 5.436 -20.470 1.00 91.25 181 LYS A C 1
ATOM 1462 O O . LYS A 1 181 ? 10.743 5.820 -21.058 1.00 91.25 181 LYS A O 1
ATOM 1467 N N . PHE A 1 182 ? 9.419 4.152 -20.319 1.00 91.75 182 PHE A N 1
ATOM 1468 C CA . PHE A 1 182 ? 10.187 3.076 -20.926 1.00 91.75 182 PHE A CA 1
ATOM 1469 C C . PHE A 1 182 ? 10.124 3.139 -22.456 1.00 91.75 182 PHE A C 1
ATOM 1471 O O . PHE A 1 182 ? 11.177 3.099 -23.083 1.00 91.75 182 PHE A O 1
ATOM 1478 N N . TYR A 1 183 ? 8.939 3.311 -23.049 1.00 92.75 183 TYR A N 1
ATOM 1479 C CA . TYR A 1 183 ? 8.793 3.449 -24.503 1.00 92.75 183 TYR A CA 1
ATOM 1480 C C . TYR A 1 183 ? 9.498 4.692 -25.050 1.00 92.75 183 TYR A C 1
ATOM 1482 O O . TYR A 1 183 ? 10.218 4.590 -26.040 1.00 92.75 183 TYR A O 1
ATOM 1490 N N . ASP A 1 184 ? 9.362 5.845 -24.390 1.00 94.50 184 ASP A N 1
ATOM 1491 C CA . ASP A 1 184 ? 10.057 7.079 -24.779 1.00 94.50 184 ASP A CA 1
ATOM 1492 C C . ASP A 1 184 ? 11.582 6.876 -24.765 1.00 94.50 184 ASP A C 1
ATOM 1494 O O . ASP A 1 184 ? 12.289 7.292 -25.681 1.00 94.50 184 ASP A O 1
ATOM 1498 N N . TRP A 1 185 ? 12.100 6.204 -23.732 1.00 94.75 185 TRP A N 1
ATOM 1499 C CA . TRP A 1 185 ? 13.518 5.868 -23.621 1.00 94.75 185 TRP A CA 1
ATOM 1500 C C . TRP A 1 185 ? 13.979 4.872 -24.687 1.00 94.75 185 TRP A C 1
ATOM 1502 O O . TRP A 1 185 ? 14.998 5.105 -25.336 1.00 94.75 185 TRP A O 1
ATOM 1512 N N . TYR A 1 186 ? 13.227 3.789 -24.881 1.00 94.38 186 TYR A N 1
ATOM 1513 C CA . TYR A 1 186 ? 13.500 2.758 -25.877 1.00 94.38 186 TYR A CA 1
ATOM 1514 C C . TYR A 1 186 ? 13.577 3.361 -27.284 1.00 94.38 186 TYR A C 1
ATOM 1516 O O . TYR A 1 186 ? 14.579 3.187 -27.979 1.00 94.38 186 TYR A O 1
ATOM 1524 N N . ASN A 1 187 ? 12.574 4.158 -27.657 1.00 95.19 187 ASN A N 1
ATOM 1525 C CA . ASN A 1 187 ? 12.523 4.833 -28.949 1.00 95.19 187 ASN A CA 1
ATOM 1526 C C . ASN A 1 187 ? 13.664 5.841 -29.111 1.00 95.19 187 ASN A C 1
ATOM 1528 O O . ASN A 1 187 ? 14.302 5.868 -30.161 1.00 95.19 187 ASN A O 1
ATOM 1532 N N . ALA A 1 188 ? 13.973 6.625 -28.071 1.00 95.56 188 ALA A N 1
ATOM 1533 C CA . ALA A 1 188 ? 15.079 7.577 -28.128 1.00 95.56 188 ALA A CA 1
ATOM 1534 C C . ALA A 1 188 ? 16.440 6.890 -28.324 1.00 95.56 188 ALA A C 1
ATOM 1536 O O . ALA A 1 188 ? 17.295 7.426 -29.022 1.00 95.56 188 ALA A O 1
ATOM 1537 N N . LEU A 1 189 ? 16.654 5.706 -27.743 1.00 94.56 189 LEU A N 1
ATOM 1538 C CA . LEU A 1 189 ? 17.878 4.933 -27.971 1.00 94.56 189 LEU A CA 1
ATOM 1539 C C . LEU A 1 189 ? 17.951 4.345 -29.384 1.00 94.56 189 LEU A C 1
ATOM 1541 O O . LEU A 1 189 ? 19.033 4.319 -29.970 1.00 94.56 189 LEU A O 1
ATOM 1545 N N . LEU A 1 190 ? 16.827 3.883 -29.933 1.00 95.62 190 LEU A N 1
ATOM 1546 C CA . LEU A 1 190 ? 16.792 3.313 -31.279 1.00 95.62 190 LEU A CA 1
ATOM 1547 C C . LEU A 1 190 ? 16.950 4.373 -32.368 1.00 95.62 190 LEU A C 1
ATOM 1549 O O . LEU A 1 190 ? 17.796 4.206 -33.243 1.00 95.62 190 LEU A O 1
ATOM 1553 N N . HIS A 1 191 ? 16.186 5.463 -32.288 1.00 95.62 191 HIS A N 1
ATOM 1554 C CA . HIS A 1 191 ? 16.016 6.420 -33.388 1.00 95.62 191 HIS A CA 1
ATOM 1555 C C . HIS A 1 191 ? 16.539 7.828 -33.082 1.00 95.62 191 HIS A C 1
ATOM 1557 O O . HIS A 1 191 ? 16.590 8.673 -33.971 1.00 95.62 191 HIS A O 1
ATOM 1563 N N . GLY A 1 192 ? 16.964 8.094 -31.848 1.00 94.25 192 GLY A N 1
ATOM 1564 C CA . GLY A 1 192 ? 17.251 9.446 -31.388 1.00 94.25 192 GLY A CA 1
ATOM 1565 C C . GLY A 1 192 ? 15.990 10.119 -30.846 1.00 94.25 192 GLY A C 1
ATOM 1566 O O . GLY A 1 192 ? 14.877 9.605 -30.946 1.00 94.25 192 GLY A O 1
ATOM 1567 N N . GLY A 1 193 ? 16.158 11.274 -30.213 1.00 95.94 193 GLY A N 1
ATOM 1568 C CA . GLY A 1 193 ? 15.068 12.019 -29.590 1.00 95.94 193 GLY A CA 1
ATOM 1569 C C . GLY A 1 193 ? 15.299 12.256 -28.105 1.00 95.94 193 GLY A C 1
ATOM 1570 O O . GLY A 1 193 ? 16.432 12.282 -27.625 1.00 95.94 193 GLY A O 1
ATOM 1571 N N . ARG A 1 194 ? 14.216 12.504 -27.366 1.00 95.69 194 ARG A N 1
ATOM 1572 C CA . ARG A 1 194 ? 14.272 12.907 -25.956 1.00 95.69 194 ARG A CA 1
ATOM 1573 C C . ARG A 1 194 ? 13.533 11.916 -25.075 1.00 95.69 194 ARG A C 1
ATOM 1575 O O . ARG A 1 194 ? 12.450 11.473 -25.426 1.00 95.69 194 ARG A O 1
ATOM 1582 N N . TYR A 1 195 ? 14.076 11.657 -23.893 1.00 95.06 195 TYR A N 1
ATOM 1583 C CA . TYR A 1 195 ? 13.443 10.812 -22.883 1.00 95.06 195 TYR A CA 1
ATOM 1584 C C . TYR A 1 195 ? 13.752 11.323 -21.474 1.00 95.06 195 TYR A C 1
ATOM 1586 O O . TYR A 1 195 ? 14.649 12.147 -21.281 1.00 95.06 195 TYR A O 1
ATOM 1594 N N . LYS A 1 196 ? 13.011 10.850 -20.468 1.00 91.62 196 LYS A N 1
ATOM 1595 C CA . LYS A 1 196 ? 13.332 11.108 -19.057 1.00 91.62 196 LYS A CA 1
ATOM 1596 C C . LYS A 1 196 ? 14.040 9.901 -18.459 1.00 91.62 196 LYS A C 1
ATOM 1598 O O . LYS A 1 196 ? 13.531 8.789 -18.549 1.00 91.62 196 LYS A O 1
ATOM 1603 N N . ASP A 1 197 ? 15.190 10.124 -17.832 1.00 87.62 197 ASP A N 1
ATOM 1604 C CA . ASP A 1 197 ? 15.908 9.065 -17.124 1.00 87.62 197 ASP A CA 1
ATOM 1605 C C . ASP A 1 197 ? 15.213 8.662 -15.805 1.00 87.62 197 ASP A C 1
ATOM 1607 O O . ASP A 1 197 ? 14.201 9.236 -15.395 1.00 87.62 197 ASP A O 1
ATOM 1611 N N . HIS A 1 198 ? 15.774 7.671 -15.107 1.00 79.06 198 HIS A N 1
ATOM 1612 C CA . HIS A 1 198 ? 15.260 7.182 -13.821 1.00 79.06 198 HIS A CA 1
ATOM 1613 C C . HIS A 1 198 ? 15.253 8.251 -12.709 1.00 79.06 198 HIS A C 1
ATOM 1615 O O . HIS A 1 198 ? 14.514 8.116 -11.738 1.00 79.06 198 HIS A O 1
ATOM 1621 N N . LYS A 1 199 ? 16.031 9.336 -12.854 1.00 82.25 199 LYS A N 1
ATOM 1622 C CA . LYS A 1 199 ? 16.028 10.508 -11.958 1.00 82.25 199 LYS A CA 1
ATOM 1623 C C . LYS A 1 199 ? 15.071 11.598 -12.446 1.00 82.25 199 L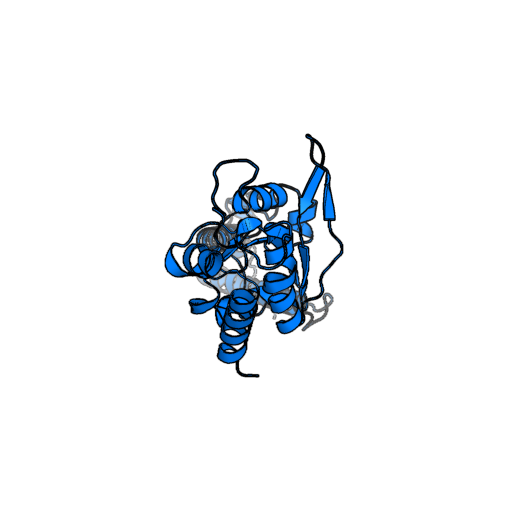YS A C 1
ATOM 1625 O O . LYS A 1 199 ? 15.121 12.727 -11.961 1.00 82.25 199 LYS A O 1
ATOM 1630 N N . ASN A 1 200 ? 14.207 11.265 -13.406 1.00 83.69 200 ASN A N 1
ATOM 1631 C CA . ASN A 1 200 ? 13.250 12.153 -14.051 1.00 83.69 200 ASN A CA 1
ATOM 1632 C C . ASN A 1 200 ? 13.909 13.342 -14.780 1.00 83.69 200 ASN A C 1
ATOM 1634 O O . ASN A 1 200 ? 13.245 14.351 -15.030 1.00 83.69 200 ASN A O 1
ATOM 1638 N N . LYS A 1 201 ? 15.203 13.245 -15.122 1.00 92.06 201 LYS A N 1
ATOM 1639 C CA . LYS A 1 201 ? 15.930 14.285 -15.859 1.00 92.06 201 LYS A CA 1
ATOM 1640 C C . LYS A 1 201 ? 15.761 14.070 -17.355 1.00 92.06 201 LYS A C 1
ATOM 1642 O O . LYS A 1 201 ? 15.872 12.947 -17.840 1.00 92.06 201 LYS A O 1
ATOM 1647 N N . LEU A 1 202 ? 15.519 15.156 -18.085 1.00 95.06 202 LEU A N 1
ATOM 1648 C CA . LEU A 1 202 ? 15.429 15.114 -19.541 1.00 95.06 202 LEU A CA 1
ATOM 1649 C C . LEU A 1 202 ? 16.809 14.816 -20.144 1.00 95.06 202 LEU A C 1
ATOM 1651 O O . LEU A 1 202 ? 17.804 15.454 -19.792 1.00 95.06 202 LEU A O 1
ATOM 1655 N N . LYS A 1 203 ? 16.850 13.849 -21.053 1.00 95.81 203 LYS A N 1
ATOM 1656 C CA . LYS A 1 203 ? 18.014 13.423 -21.825 1.00 95.81 203 LYS A CA 1
ATOM 1657 C C . LYS A 1 203 ? 17.675 13.465 -23.307 1.00 95.81 203 LYS A C 1
ATOM 1659 O O . LYS A 1 203 ? 16.507 13.355 -23.677 1.00 95.81 203 LYS A O 1
ATOM 1664 N N . THR A 1 204 ? 18.707 13.612 -24.129 1.00 96.62 204 THR A N 1
ATOM 1665 C CA . THR A 1 204 ? 18.594 13.646 -25.586 1.00 96.62 204 THR A CA 1
ATOM 1666 C C . THR A 1 204 ? 19.625 12.698 -26.177 1.00 96.62 204 THR A C 1
ATOM 1668 O O . THR A 1 204 ? 20.778 12.716 -25.750 1.00 96.62 204 THR A O 1
ATOM 1671 N N . VAL A 1 205 ? 19.205 11.908 -27.155 1.00 96.19 205 VAL A N 1
ATOM 1672 C CA . VAL A 1 205 ? 20.062 11.117 -28.040 1.00 96.19 205 VAL A CA 1
ATOM 1673 C C . VAL A 1 205 ? 19.973 11.776 -29.411 1.00 96.19 205 VAL A C 1
ATOM 1675 O O . VAL A 1 205 ? 18.868 12.055 -29.881 1.00 96.19 205 VAL A O 1
ATOM 1678 N N . SER A 1 206 ? 21.107 12.109 -30.021 1.00 95.44 206 SER A N 1
ATOM 1679 C CA . SER A 1 206 ? 21.088 12.665 -31.376 1.00 95.44 206 SER A CA 1
ATOM 1680 C C . SER A 1 206 ? 20.749 11.566 -32.389 1.00 95.44 206 SER A C 1
ATOM 1682 O O . SER A 1 206 ? 20.989 10.388 -32.131 1.00 95.44 206 SER A O 1
ATOM 1684 N N . GLU A 1 207 ? 20.216 11.932 -33.554 1.00 91.12 207 GLU A N 1
ATOM 1685 C CA . GLU A 1 207 ? 19.975 10.964 -34.637 1.00 91.12 207 GLU A CA 1
ATOM 1686 C C . GLU A 1 207 ? 21.269 10.277 -35.102 1.00 91.12 207 GLU A C 1
ATOM 1688 O O . GLU A 1 207 ? 21.238 9.132 -35.538 1.00 91.12 207 GLU A O 1
ATOM 1693 N N . ALA A 1 208 ? 22.423 10.940 -34.971 1.00 92.44 208 ALA A N 1
ATOM 1694 C CA . ALA A 1 208 ? 23.720 10.354 -35.305 1.00 92.44 208 ALA A CA 1
ATOM 1695 C C . ALA A 1 208 ? 24.198 9.331 -34.260 1.00 92.44 208 ALA A C 1
ATOM 1697 O O . ALA A 1 208 ? 24.931 8.405 -34.600 1.00 92.44 208 ALA A O 1
ATOM 1698 N N . ASP A 1 209 ? 23.769 9.476 -33.004 1.00 94.19 209 ASP A N 1
ATOM 1699 C CA . ASP A 1 209 ? 24.194 8.630 -31.882 1.00 94.19 209 ASP A CA 1
ATOM 1700 C C . ASP A 1 209 ? 23.216 7.481 -31.589 1.00 94.19 209 ASP A C 1
ATOM 1702 O O . ASP A 1 209 ? 23.469 6.662 -30.704 1.00 94.19 209 ASP A O 1
ATOM 1706 N N . CYS A 1 210 ? 22.084 7.410 -32.294 1.00 95.31 210 CYS A N 1
ATOM 1707 C CA . CYS A 1 210 ? 21.092 6.364 -32.078 1.00 95.31 210 CYS A CA 1
ATOM 1708 C C . CYS A 1 210 ? 21.552 5.008 -32.631 1.00 95.31 210 CYS A C 1
ATOM 1710 O O . CYS A 1 210 ? 22.421 4.926 -33.509 1.00 95.31 210 CYS A O 1
ATOM 1712 N N . LEU A 1 211 ? 20.982 3.920 -32.107 1.00 94.88 211 LEU A N 1
ATOM 1713 C CA . LEU A 1 211 ? 21.442 2.574 -32.441 1.00 94.88 211 LEU A CA 1
ATOM 1714 C C . LEU A 1 211 ? 21.250 2.255 -33.926 1.00 94.88 211 LEU A C 1
ATOM 1716 O O . LEU A 1 211 ? 22.172 1.717 -34.535 1.00 94.88 211 LEU A O 1
ATOM 1720 N N . VAL A 1 212 ? 20.109 2.632 -34.517 1.00 95.50 212 VAL A N 1
ATOM 1721 C CA . VAL A 1 212 ? 19.810 2.376 -35.938 1.00 95.50 212 VAL A CA 1
ATOM 1722 C C . VAL A 1 212 ? 20.861 3.021 -36.844 1.00 95.50 212 VAL A C 1
ATOM 1724 O O . VAL A 1 212 ? 21.416 2.354 -37.718 1.00 95.50 212 VAL A O 1
ATOM 1727 N N . SER A 1 213 ? 21.227 4.281 -36.588 1.00 93.88 213 SER A N 1
ATOM 1728 C CA . SER A 1 213 ? 22.265 4.989 -37.352 1.00 93.88 213 SER A CA 1
ATOM 1729 C C . SER A 1 213 ? 23.650 4.350 -37.224 1.00 93.88 213 SER A C 1
ATOM 1731 O O . SER A 1 213 ? 24.465 4.448 -38.144 1.00 93.88 213 SER A O 1
ATOM 1733 N N . ASN A 1 214 ? 23.911 3.655 -36.114 1.00 93.88 214 ASN A N 1
ATOM 1734 C CA . ASN A 1 214 ? 25.204 3.047 -35.809 1.00 93.88 214 ASN A CA 1
ATOM 1735 C C . ASN A 1 214 ? 25.312 1.561 -36.188 1.00 93.88 214 ASN A C 1
ATOM 1737 O O . ASN A 1 214 ? 26.392 0.983 -36.033 1.00 93.88 214 ASN A O 1
ATOM 1741 N N . VAL A 1 215 ? 24.262 0.943 -36.744 1.00 93.94 215 VAL A N 1
ATOM 1742 C CA . VAL A 1 215 ? 24.369 -0.397 -37.343 1.00 93.94 215 VAL A CA 1
ATOM 1743 C C . VAL A 1 215 ? 25.249 -0.328 -38.597 1.00 93.94 215 VAL A C 1
ATOM 1745 O O . VAL A 1 215 ? 24.982 0.429 -39.538 1.00 93.94 215 VAL A O 1
ATOM 1748 N N . ARG A 1 216 ? 26.325 -1.124 -38.601 1.00 91.06 216 ARG A N 1
ATOM 1749 C CA . ARG A 1 216 ? 27.324 -1.206 -39.681 1.00 91.06 216 ARG A CA 1
ATOM 1750 C C . ARG A 1 216 ? 27.177 -2.507 -40.466 1.00 91.06 216 ARG A C 1
ATOM 1752 O O . ARG A 1 216 ? 26.646 -3.482 -39.955 1.00 91.06 216 ARG A O 1
ATOM 1759 N N . GLY A 1 217 ? 27.693 -2.523 -41.696 1.00 90.06 217 GLY A N 1
ATOM 1760 C CA . GLY A 1 217 ? 27.674 -3.709 -42.566 1.00 90.06 217 GLY A CA 1
ATOM 1761 C C . GLY A 1 217 ? 26.350 -3.946 -43.298 1.00 90.06 217 GLY A C 1
ATOM 1762 O O . GLY A 1 217 ? 26.269 -4.860 -44.107 1.00 90.06 217 GLY A O 1
ATOM 1763 N N . VAL A 1 218 ? 25.354 -3.092 -43.059 1.00 92.19 218 VAL A N 1
ATOM 1764 C CA . VAL A 1 218 ? 24.034 -3.105 -43.696 1.00 92.19 218 VAL A CA 1
ATOM 1765 C C . VAL A 1 218 ? 23.728 -1.689 -44.172 1.00 92.19 218 VAL A C 1
ATOM 1767 O O . VAL A 1 218 ? 24.051 -0.726 -43.473 1.00 92.19 218 VAL A O 1
ATOM 1770 N N . THR A 1 219 ? 23.167 -1.535 -45.370 1.00 88.25 219 THR A N 1
ATOM 1771 C CA . THR A 1 219 ? 22.793 -0.224 -45.936 1.00 88.25 219 THR A CA 1
ATOM 1772 C C . THR A 1 219 ? 21.292 0.016 -45.934 1.00 88.25 219 THR A C 1
ATOM 1774 O O . THR A 1 219 ? 20.881 1.173 -45.897 1.00 88.25 219 THR A O 1
ATOM 1777 N N . ASP A 1 220 ? 20.500 -1.054 -45.968 1.00 94.81 220 ASP A N 1
ATOM 1778 C CA . ASP A 1 220 ? 19.046 -0.985 -45.910 1.00 94.81 220 ASP A CA 1
ATOM 1779 C C . ASP A 1 220 ? 18.574 -0.528 -44.519 1.00 94.81 220 ASP A C 1
ATOM 1781 O O . ASP A 1 220 ? 19.065 -1.010 -43.496 1.00 94.81 220 ASP A O 1
ATOM 1785 N N . LEU A 1 221 ? 17.676 0.458 -44.474 1.00 91.00 221 LEU A N 1
ATOM 1786 C CA . LEU A 1 221 ? 17.234 1.064 -43.214 1.00 91.00 221 LEU A CA 1
ATOM 1787 C C . LEU A 1 221 ? 16.314 0.137 -42.416 1.00 91.00 221 LEU A C 1
ATOM 1789 O O . LEU A 1 221 ? 16.437 0.095 -41.191 1.00 91.00 221 LEU A O 1
ATOM 1793 N N . ASP A 1 222 ? 15.459 -0.629 -43.091 1.00 93.31 222 ASP A N 1
ATOM 1794 C CA . ASP A 1 222 ? 14.525 -1.542 -42.435 1.00 93.31 222 ASP A CA 1
ATOM 1795 C C . ASP A 1 222 ? 15.296 -2.708 -41.794 1.00 93.31 222 ASP A C 1
ATOM 1797 O O . ASP A 1 222 ? 15.044 -3.078 -40.645 1.00 93.31 222 ASP A O 1
ATOM 1801 N N . GLU A 1 223 ? 16.311 -3.242 -42.483 1.00 94.69 223 GLU A N 1
ATOM 1802 C CA . GLU A 1 223 ? 17.219 -4.249 -41.923 1.00 94.69 223 GLU A CA 1
ATOM 1803 C C . GLU A 1 223 ? 18.014 -3.706 -40.725 1.00 94.69 223 GLU A C 1
ATOM 1805 O O . GLU A 1 223 ? 18.146 -4.389 -39.703 1.00 94.69 223 GLU A O 1
ATOM 1810 N N . LYS A 1 224 ? 18.517 -2.464 -40.799 1.00 94.94 224 LYS A N 1
ATOM 1811 C CA . LYS A 1 224 ? 19.182 -1.819 -39.653 1.00 94.94 224 LYS A CA 1
ATOM 1812 C C . LYS A 1 224 ? 18.252 -1.696 -38.452 1.00 94.94 224 LYS A C 1
ATOM 1814 O O . LYS A 1 224 ? 18.682 -1.946 -37.324 1.00 94.94 224 LYS A O 1
ATOM 1819 N N . GLU A 1 225 ? 17.001 -1.314 -38.682 1.00 94.56 225 GLU A N 1
ATOM 1820 C CA . GLU A 1 225 ? 15.997 -1.194 -37.632 1.00 94.56 225 GLU A CA 1
ATOM 1821 C C . GLU A 1 225 ? 15.713 -2.544 -36.969 1.00 94.56 225 GLU A C 1
ATOM 1823 O O . GLU A 1 225 ? 15.773 -2.650 -35.741 1.00 94.56 225 GLU A O 1
ATOM 1828 N N . GLN A 1 226 ? 15.512 -3.598 -37.762 1.00 94.44 226 GLN A N 1
ATOM 1829 C CA . GLN A 1 226 ? 15.312 -4.953 -37.244 1.00 94.44 226 GLN A CA 1
ATOM 1830 C C . GLN A 1 226 ? 16.499 -5.422 -36.394 1.00 94.44 226 GLN A C 1
ATOM 1832 O O . GLN A 1 226 ? 16.305 -5.928 -35.285 1.00 94.44 226 GLN A O 1
ATOM 1837 N N . ILE A 1 227 ? 17.732 -5.218 -36.868 1.00 93.94 227 ILE A N 1
ATOM 1838 C CA . ILE A 1 227 ? 18.946 -5.575 -36.120 1.00 93.94 227 ILE A CA 1
ATOM 1839 C C . ILE A 1 227 ? 18.999 -4.813 -34.792 1.00 93.94 227 ILE A C 1
ATOM 1841 O O . ILE A 1 227 ? 19.194 -5.424 -33.737 1.00 93.94 227 ILE A O 1
ATOM 1845 N N . ALA A 1 228 ? 18.790 -3.495 -34.820 1.00 94.81 228 ALA A N 1
ATOM 1846 C CA . ALA A 1 228 ? 18.822 -2.649 -33.632 1.00 94.81 228 ALA A CA 1
ATOM 1847 C C . ALA A 1 228 ? 17.771 -3.079 -32.591 1.00 94.81 228 ALA A C 1
ATOM 1849 O O . ALA A 1 228 ? 18.098 -3.237 -31.410 1.00 94.81 228 ALA A O 1
ATOM 1850 N N . GLN A 1 229 ? 16.534 -3.339 -33.024 1.00 94.75 229 GLN A N 1
ATOM 1851 C CA . GLN A 1 229 ? 15.451 -3.813 -32.158 1.00 94.75 229 GLN A CA 1
ATOM 1852 C C . GLN A 1 229 ? 15.769 -5.180 -31.539 1.00 94.75 229 GLN A C 1
ATOM 1854 O O . GLN A 1 229 ? 15.625 -5.361 -30.327 1.00 94.75 229 GLN A O 1
ATOM 1859 N N . VAL A 1 230 ? 16.248 -6.142 -32.338 1.00 94.38 230 VAL A N 1
ATOM 1860 C CA . VAL A 1 230 ? 16.610 -7.484 -31.851 1.00 94.38 230 VAL A CA 1
ATOM 1861 C C . VAL A 1 230 ? 17.730 -7.406 -30.814 1.00 94.38 230 VAL A C 1
ATOM 1863 O O . VAL A 1 230 ? 17.642 -8.050 -29.765 1.00 94.38 230 VAL A O 1
ATOM 1866 N N . VAL A 1 231 ? 18.765 -6.603 -31.069 1.00 92.19 231 VAL A N 1
ATOM 1867 C CA . VAL A 1 231 ? 19.878 -6.401 -30.131 1.00 92.19 231 VAL A CA 1
ATOM 1868 C C . VAL A 1 231 ? 19.384 -5.769 -28.830 1.00 92.19 231 VAL A C 1
ATOM 1870 O O . VAL A 1 231 ? 19.671 -6.298 -27.754 1.00 92.19 231 VAL A O 1
ATOM 1873 N N . MET A 1 232 ? 18.589 -4.698 -28.901 1.00 91.94 232 MET A N 1
ATOM 1874 C CA . MET A 1 232 ? 18.035 -4.036 -27.714 1.00 91.94 232 MET A CA 1
ATOM 1875 C C . MET A 1 232 ? 17.162 -4.973 -26.883 1.00 91.94 232 MET A C 1
ATOM 1877 O O . MET A 1 232 ? 17.346 -5.069 -25.669 1.00 91.94 232 MET A O 1
ATOM 1881 N N . ASN A 1 233 ? 16.259 -5.720 -27.519 1.00 91.38 233 ASN A N 1
ATOM 1882 C CA . ASN A 1 233 ? 15.375 -6.655 -26.825 1.00 91.38 233 ASN A CA 1
ATOM 1883 C C . ASN A 1 233 ? 16.171 -7.759 -26.113 1.00 91.38 233 ASN A C 1
ATOM 1885 O O . ASN A 1 233 ? 15.871 -8.100 -24.967 1.00 91.38 233 ASN A O 1
ATOM 1889 N N . ARG A 1 234 ? 17.237 -8.271 -26.745 1.00 92.31 234 ARG A N 1
ATOM 1890 C CA . ARG A 1 234 ? 18.156 -9.237 -26.120 1.00 92.31 234 ARG A CA 1
ATOM 1891 C C . ARG A 1 234 ? 18.885 -8.635 -24.921 1.00 92.31 234 ARG A C 1
ATOM 1893 O O . ARG A 1 234 ? 18.949 -9.278 -23.876 1.00 92.31 234 ARG A O 1
ATOM 1900 N N . LEU A 1 235 ? 19.397 -7.408 -25.038 1.00 90.81 235 LEU A N 1
ATOM 1901 C CA . LEU A 1 235 ? 20.069 -6.715 -23.933 1.00 90.81 235 LEU A CA 1
ATOM 1902 C C . LEU A 1 235 ? 19.125 -6.472 -22.749 1.00 90.81 235 LEU A C 1
ATOM 1904 O O . LEU A 1 235 ? 19.507 -6.716 -21.604 1.00 90.81 235 LEU A O 1
ATOM 1908 N N . ILE A 1 236 ? 17.885 -6.051 -23.017 1.00 89.75 236 ILE A N 1
ATOM 1909 C CA . ILE A 1 236 ? 16.846 -5.869 -21.995 1.00 89.75 236 ILE A CA 1
ATOM 1910 C C . ILE A 1 236 ? 16.552 -7.198 -21.295 1.00 89.75 236 ILE A C 1
ATOM 1912 O O . ILE A 1 236 ? 16.527 -7.252 -20.066 1.00 89.75 236 ILE A O 1
ATOM 1916 N N . PHE A 1 237 ? 16.384 -8.281 -22.056 1.00 90.31 237 PHE A N 1
ATOM 1917 C CA . PHE A 1 237 ? 16.127 -9.607 -21.500 1.00 90.31 237 PHE A CA 1
ATOM 1918 C C . PHE A 1 237 ? 17.284 -10.106 -20.626 1.00 90.31 237 PHE A C 1
ATOM 1920 O O . PHE A 1 237 ? 17.063 -10.594 -19.520 1.00 90.31 237 PHE A O 1
ATOM 1927 N N . ILE A 1 238 ? 18.530 -9.918 -21.063 1.00 89.44 238 ILE A N 1
ATOM 1928 C CA . ILE A 1 238 ? 19.717 -10.276 -20.277 1.00 89.44 238 ILE A CA 1
ATOM 1929 C C . ILE A 1 238 ? 19.770 -9.467 -18.982 1.00 89.44 238 ILE A C 1
ATOM 1931 O O . ILE A 1 238 ? 19.951 -10.043 -17.911 1.00 89.44 238 ILE A O 1
ATOM 1935 N N . LYS A 1 239 ? 19.545 -8.149 -19.046 1.00 87.75 239 LYS A N 1
ATOM 1936 C CA . LYS A 1 239 ? 19.496 -7.305 -17.844 1.00 87.75 239 LYS A CA 1
ATOM 1937 C C . LYS A 1 239 ? 18.375 -7.720 -16.896 1.00 87.75 239 LYS A C 1
ATOM 1939 O O . LYS A 1 239 ? 18.574 -7.708 -15.682 1.00 87.75 239 LYS A O 1
ATOM 1944 N N . PHE A 1 240 ? 17.233 -8.150 -17.425 1.00 87.81 240 PHE A N 1
ATOM 1945 C CA . PHE A 1 240 ? 16.163 -8.727 -16.621 1.00 87.81 240 PHE A CA 1
ATOM 1946 C C . PHE A 1 240 ? 16.619 -10.008 -15.906 1.00 87.81 240 PHE A C 1
ATOM 1948 O O . PHE A 1 240 ? 16.462 -10.099 -14.689 1.00 87.81 240 PHE A O 1
ATOM 1955 N N . LEU A 1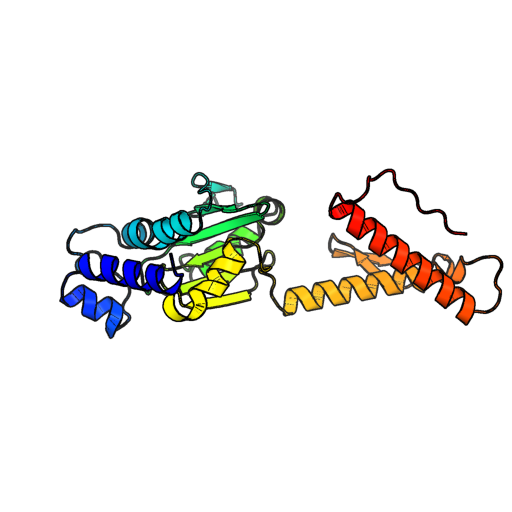 241 ? 17.246 -10.958 -16.606 1.00 87.69 241 LEU A N 1
ATOM 1956 C CA . LEU A 1 241 ? 17.770 -12.187 -15.996 1.00 87.69 241 LEU A CA 1
ATOM 1957 C C . LEU A 1 241 ? 18.838 -11.905 -14.926 1.00 87.69 241 LEU A C 1
ATOM 1959 O O . LEU A 1 241 ? 18.798 -12.518 -13.857 1.00 87.69 241 LEU A O 1
ATOM 1963 N N . GLN A 1 242 ? 19.738 -10.948 -15.176 1.00 85.69 242 GLN A N 1
ATOM 1964 C CA . GLN A 1 242 ? 20.730 -10.479 -14.199 1.00 85.69 242 GLN A CA 1
ATOM 1965 C C . GLN A 1 242 ? 20.051 -9.917 -12.946 1.00 85.69 242 GLN A C 1
ATOM 1967 O O . GLN A 1 242 ? 20.377 -10.319 -11.834 1.00 85.69 242 GLN A O 1
ATOM 1972 N N . SER A 1 243 ? 19.029 -9.067 -13.109 1.00 81.69 243 SER A N 1
ATOM 1973 C CA . SER A 1 243 ? 18.275 -8.498 -11.978 1.00 81.69 243 SER A CA 1
ATOM 1974 C C . SER A 1 243 ? 17.551 -9.548 -11.126 1.00 81.69 243 SER A C 1
ATOM 1976 O O . SER A 1 243 ? 17.220 -9.296 -9.969 1.00 81.69 243 SER A O 1
ATOM 1978 N N . LYS A 1 244 ? 17.288 -10.729 -11.697 1.00 83.12 244 LYS A N 1
ATOM 1979 C CA . LYS A 1 244 ? 16.692 -11.876 -11.004 1.00 83.12 244 LYS A CA 1
ATOM 1980 C C . LYS A 1 244 ? 17.728 -12.819 -10.393 1.00 83.12 244 LYS A C 1
ATOM 1982 O O . LYS A 1 244 ? 17.330 -13.806 -9.783 1.00 83.12 244 LYS A O 1
ATOM 1987 N N . GLY A 1 245 ? 19.021 -12.539 -10.558 1.00 82.38 245 GLY A N 1
ATOM 1988 C CA . GLY A 1 245 ? 20.106 -13.410 -10.106 1.00 82.38 245 GLY A CA 1
ATOM 1989 C C . GLY A 1 245 ? 20.166 -14.748 -10.847 1.00 82.38 245 GLY A C 1
ATOM 1990 O O . GLY A 1 245 ? 20.767 -15.689 -10.343 1.00 82.38 245 GLY A O 1
ATOM 1991 N N . ILE A 1 246 ? 19.525 -14.858 -12.019 1.00 88.94 246 ILE A N 1
ATOM 1992 C CA . ILE A 1 246 ? 19.514 -16.095 -12.820 1.00 88.94 246 ILE A CA 1
ATOM 1993 C C . ILE A 1 246 ? 20.855 -16.273 -13.543 1.00 88.94 246 ILE A C 1
ATOM 1995 O O . ILE A 1 246 ? 21.314 -17.397 -13.728 1.00 88.94 246 ILE A O 1
ATOM 1999 N N . ILE A 1 247 ? 21.487 -15.166 -13.939 1.00 89.62 247 ILE A N 1
ATOM 2000 C CA . ILE A 1 247 ? 22.805 -15.130 -14.583 1.00 89.62 247 ILE A CA 1
ATOM 2001 C C . ILE A 1 247 ? 23.683 -14.067 -13.911 1.00 89.62 247 ILE A C 1
ATOM 2003 O O . ILE A 1 247 ? 23.163 -13.074 -13.397 1.00 89.62 247 ILE A O 1
ATOM 2007 N N . GLY A 1 248 ? 25.002 -14.275 -13.918 1.00 84.88 248 GLY A N 1
ATOM 2008 C CA . GLY A 1 248 ? 25.975 -13.346 -13.336 1.00 84.88 248 GLY A CA 1
ATOM 2009 C C . GLY A 1 248 ? 26.054 -12.001 -14.069 1.00 84.88 248 GLY A C 1
ATOM 2010 O O . GLY A 1 248 ? 25.689 -11.883 -15.246 1.00 84.88 248 GLY A O 1
ATOM 2011 N N . GLU A 1 249 ? 26.531 -10.963 -13.375 1.00 80.38 249 GLU A N 1
ATOM 2012 C CA . GLU A 1 249 ? 26.733 -9.631 -13.971 1.00 80.38 249 GLU A CA 1
ATOM 2013 C C . GLU A 1 249 ? 27.832 -9.612 -15.047 1.00 80.38 249 GLU A C 1
ATOM 2015 O O . GLU A 1 249 ? 27.810 -8.762 -15.936 1.00 80.38 249 GLU A O 1
ATOM 2020 N N . ASP A 1 250 ? 28.745 -10.580 -14.995 1.00 79.31 250 ASP A N 1
ATOM 2021 C CA . ASP A 1 250 ? 29.848 -10.824 -15.925 1.00 79.31 250 ASP A CA 1
ATOM 2022 C C . ASP A 1 250 ? 29.417 -11.515 -17.231 1.00 79.31 250 ASP A C 1
ATOM 2024 O O . ASP A 1 250 ? 30.196 -11.589 -18.187 1.00 79.31 250 ASP A O 1
ATOM 2028 N N . TYR A 1 251 ? 28.166 -11.978 -17.318 1.00 77.50 251 TYR A N 1
ATOM 2029 C CA . TYR A 1 251 ? 27.630 -12.562 -18.541 1.00 77.50 251 TYR A CA 1
ATOM 2030 C C . TYR A 1 251 ? 27.614 -11.532 -19.680 1.00 77.50 251 TYR A C 1
ATOM 2032 O O . TYR A 1 251 ? 26.821 -10.586 -19.684 1.00 77.50 251 TYR A O 1
ATOM 2040 N N . THR A 1 252 ? 28.468 -11.752 -20.680 1.00 67.19 252 THR A N 1
ATOM 2041 C CA . THR A 1 252 ? 28.533 -10.937 -21.896 1.00 67.19 252 THR A CA 1
ATOM 2042 C C . THR A 1 252 ? 27.962 -11.737 -23.068 1.00 67.19 252 THR A C 1
ATOM 2044 O O . THR A 1 252 ? 28.551 -12.749 -23.450 1.00 67.19 252 THR A O 1
ATOM 2047 N N . PRO A 1 253 ? 26.820 -11.334 -23.653 1.00 65.94 253 PRO A N 1
ATOM 2048 C CA . PRO A 1 253 ? 26.285 -12.001 -24.834 1.00 65.94 253 PRO A CA 1
ATOM 2049 C C . PRO A 1 253 ? 27.218 -11.832 -26.035 1.00 65.94 253 PRO A C 1
ATOM 2051 O O . PRO A 1 253 ? 27.688 -10.732 -26.323 1.00 65.94 253 PRO A O 1
ATOM 2054 N N . ILE A 1 254 ? 27.431 -12.919 -26.774 1.00 65.94 254 ILE A N 1
ATOM 2055 C CA . ILE A 1 254 ? 28.084 -12.871 -28.081 1.00 65.94 254 ILE A CA 1
ATOM 2056 C C . ILE A 1 254 ? 27.005 -12.530 -29.110 1.00 65.94 254 ILE A C 1
ATOM 2058 O O . ILE A 1 254 ? 26.090 -13.320 -29.345 1.00 65.94 254 ILE A O 1
ATOM 2062 N N . PHE A 1 255 ? 27.093 -11.340 -29.697 1.00 60.41 255 PHE A N 1
ATOM 2063 C CA . PHE A 1 255 ? 26.297 -10.972 -30.863 1.00 60.41 255 PHE A CA 1
ATOM 2064 C C . PHE A 1 255 ? 27.070 -11.429 -32.103 1.00 60.41 255 PHE A C 1
ATOM 2066 O O . PHE A 1 255 ? 28.122 -10.867 -32.402 1.00 60.41 255 PHE A O 1
ATOM 2073 N N . VAL A 1 256 ? 26.589 -12.499 -32.740 1.00 51.28 256 VAL A N 1
ATOM 2074 C CA . VAL A 1 256 ? 27.083 -12.999 -34.034 1.00 51.28 256 VAL A CA 1
ATOM 2075 C C . VAL A 1 256 ? 26.244 -12.391 -35.143 1.00 51.28 256 VAL A C 1
ATOM 2077 O O . VAL A 1 256 ? 25.002 -12.378 -34.960 1.00 51.28 256 VAL A O 1
#

Radius of gyration: 24.52 Å; chains: 1; bounding box: 54×44×75 Å